Protein AF-A0A538QAZ6-F1 (afdb_monomer_lite)

pLDDT: mean 73.45, std 17.05, range [27.91, 92.38]

Sequence (243 aa):
MFRIGVEPLGLEPSDGMPFIGNHVGEAVTAYNAAATAYNRAHGYAAGSTMASATIDRSDLGLHTTLVTFAPGLDLGGEHVRFRIEGLLGVSDRVRAIGAGIYPLELALPLRGGAITPYLIAGGTLRWLGRSDSDGESGGLVTLRAAAGTRIGDHMVVELGVGLYLLGGVYNSAVLQSMSGYDPRGSAPPPPADRAVAGGEQTGMIEYRSASCCSYLRSWNRLPSAAIWRSSGEIAKSLPSRGP

Secondary structure (DSSP, 8-state):
-EEEEEEEEEEBP-TT-TTTHHHHHHHHHHHHHHHHHHHHHHTPPTT-TTSPPP--SGGG-EEEEEEEEEEEEEEE-SSEEEEEEEEEEE-SSEEEEEEEEEEEEEE--BGGGTEEEEEEEEEEEEEEEESSSSS--EEEEEEEEEEEEEETTTEEEEEEEEEEEEEEEE-HHHHHHHHT--TTSSSPPPPGGGTEEEEEEEEEEEEEEE-SSSHHHHGGGS-S-----STTSTTTSS-----

Foldseek 3Di:
DKKKKKWWAKFAADCPAPPCNVVLVLLLVLQQVQQVLLCVLVVNDPPDPPGDDRDDSRLQIDTWMWTWIWDKDWDDDPFWIKMKTFIWIDTPWKTKTWMWTWRTKGWDQDPNNQKIKIKTWTKIKIWMDTPVDPDKIKIWIKTKIKIWMDGPPFKIKIKMWIWTPWIWMADVVLSVCSNVPDSNDPDGRDDSSVGIHGHTDGTIIMIMMGHPPDPVVCVVPDPPDDDPPDPPCPVPPPPPPDD

Structure (mmCIF, N/CA/C/O backbone):
data_AF-A0A538QAZ6-F1
#
_entry.id   AF-A0A538QAZ6-F1
#
loop_
_atom_site.group_PDB
_atom_site.id
_atom_site.type_symbol
_atom_site.label_atom_id
_atom_site.label_alt_id
_atom_site.label_comp_id
_atom_site.label_asym_id
_atom_site.label_entity_id
_atom_site.label_seq_id
_atom_site.pdbx_PDB_ins_code
_atom_site.Cartn_x
_atom_site.Cartn_y
_atom_site.Cartn_z
_atom_site.occupancy
_atom_site.B_iso_or_equiv
_atom_site.auth_seq_id
_atom_site.auth_comp_id
_atom_site.auth_asym_id
_atom_site.auth_atom_id
_atom_site.pdbx_PDB_model_num
ATOM 1 N N . MET A 1 1 ? -5.870 -11.937 20.993 1.00 70.94 1 MET A N 1
ATOM 2 C CA . MET A 1 1 ? -6.951 -11.866 19.983 1.00 70.94 1 MET A CA 1
ATOM 3 C C . MET A 1 1 ? -6.369 -12.192 18.611 1.00 70.94 1 MET A C 1
ATOM 5 O O . MET A 1 1 ? -5.210 -11.878 18.374 1.00 70.94 1 MET A O 1
ATOM 9 N N . PHE A 1 2 ? -7.127 -12.835 17.720 1.00 72.88 2 PHE A N 1
ATOM 10 C CA . PHE A 1 2 ? -6.666 -13.168 16.367 1.00 72.88 2 PHE A CA 1
ATOM 11 C C . PHE A 1 2 ? -7.672 -12.679 15.330 1.00 72.88 2 PHE A C 1
ATOM 13 O O . PHE A 1 2 ? -8.868 -12.918 15.496 1.00 72.88 2 PHE A O 1
ATOM 20 N N . ARG A 1 3 ? -7.197 -11.998 14.283 1.00 76.38 3 ARG A N 1
ATOM 21 C CA . ARG A 1 3 ? -8.046 -11.421 13.238 1.00 76.38 3 ARG A CA 1
ATOM 22 C C . ARG A 1 3 ? -7.553 -11.801 11.850 1.00 76.38 3 ARG A C 1
ATOM 24 O O . ARG A 1 3 ? -6.350 -11.860 11.612 1.00 76.38 3 ARG A O 1
ATOM 31 N N . ILE A 1 4 ? -8.498 -11.984 10.939 1.00 79.50 4 ILE A N 1
ATOM 32 C CA . ILE A 1 4 ? -8.257 -12.088 9.503 1.00 79.50 4 ILE A CA 1
ATOM 33 C C . ILE A 1 4 ? -9.063 -10.988 8.823 1.00 79.50 4 ILE A C 1
ATOM 35 O O . ILE A 1 4 ? -10.228 -10.762 9.164 1.00 79.50 4 ILE A O 1
ATOM 39 N N . GLY A 1 5 ? -8.429 -10.296 7.887 1.00 77.75 5 GLY A N 1
ATOM 40 C CA . GLY A 1 5 ? -9.000 -9.172 7.172 1.00 77.75 5 GLY A CA 1
ATOM 41 C C . GLY A 1 5 ? -8.762 -9.221 5.678 1.00 77.75 5 GLY A C 1
ATOM 42 O O . GLY A 1 5 ? -7.838 -9.879 5.208 1.00 77.75 5 GLY A O 1
ATOM 43 N N . VAL A 1 6 ? -9.608 -8.494 4.957 1.00 78.06 6 VAL A N 1
ATOM 44 C CA . VAL A 1 6 ? -9.400 -8.163 3.551 1.00 78.06 6 VAL A CA 1
ATOM 45 C C . VAL A 1 6 ? -9.336 -6.650 3.439 1.00 78.06 6 VAL A C 1
ATOM 47 O O . VAL A 1 6 ? -10.239 -5.941 3.891 1.00 78.06 6 VAL A O 1
ATOM 50 N N . GLU A 1 7 ? -8.251 -6.182 2.842 1.00 77.19 7 GLU A N 1
ATOM 51 C CA . GLU A 1 7 ? -7.930 -4.779 2.649 1.00 77.19 7 GLU A CA 1
ATOM 52 C C . GLU A 1 7 ? -7.645 -4.597 1.155 1.00 77.19 7 GLU A C 1
ATOM 54 O O . GLU A 1 7 ? -6.622 -5.094 0.674 1.00 77.19 7 GLU A O 1
ATOM 59 N N . PRO A 1 8 ? -8.529 -3.949 0.372 1.00 73.38 8 PRO A N 1
ATOM 60 C CA . PRO A 1 8 ? -8.117 -3.514 -0.958 1.00 73.38 8 PRO A CA 1
ATOM 61 C C . PRO A 1 8 ? -6.897 -2.596 -0.799 1.00 73.38 8 PRO A C 1
ATOM 63 O O . PRO A 1 8 ? -6.676 -2.051 0.262 1.00 73.38 8 PRO A O 1
ATOM 66 N N . LEU A 1 9 ? -6.055 -2.438 -1.799 1.00 74.56 9 LEU A N 1
ATOM 67 C CA . LEU A 1 9 ? -4.960 -1.475 -1.794 1.00 74.56 9 LEU A CA 1
ATOM 68 C C . LEU A 1 9 ? -4.988 -0.838 -3.168 1.00 74.56 9 LEU A C 1
ATOM 70 O O . LEU A 1 9 ? -4.979 -1.556 -4.159 1.00 74.56 9 LEU A O 1
ATOM 74 N N . GLY A 1 10 ? -5.113 0.477 -3.230 1.00 74.62 10 GLY A N 1
ATOM 75 C CA . GLY A 1 10 ? -5.215 1.233 -4.468 1.00 74.62 10 GLY A CA 1
ATOM 76 C C . GLY A 1 10 ? -4.447 2.524 -4.317 1.00 74.62 10 GLY A C 1
ATOM 77 O O . GLY A 1 10 ? -5.037 3.563 -4.053 1.00 74.62 10 GLY A O 1
ATOM 78 N N . LEU A 1 11 ? -3.130 2.415 -4.415 1.00 74.38 11 LEU A N 1
ATOM 79 C CA . LEU A 1 11 ? -2.223 3.532 -4.255 1.00 74.38 11 LEU A CA 1
ATOM 80 C C . LEU A 1 11 ? -2.005 4.196 -5.612 1.00 74.38 11 LEU A C 1
ATOM 82 O O . LEU A 1 11 ? -1.516 3.546 -6.535 1.00 74.38 11 LEU A O 1
ATOM 86 N N . GLU A 1 12 ? -2.355 5.475 -5.712 1.00 77.25 12 GLU A N 1
ATOM 87 C CA . GLU A 1 12 ? -2.170 6.265 -6.931 1.00 77.25 12 GLU A CA 1
ATOM 88 C C . GLU A 1 12 ? -0.916 7.144 -6.823 1.00 77.25 12 GLU A C 1
ATOM 90 O O . GLU A 1 12 ? -0.795 7.875 -5.837 1.00 77.25 12 GLU A O 1
ATOM 95 N N . PRO A 1 13 ? 0.024 7.109 -7.785 1.00 72.12 13 PRO A N 1
ATOM 96 C CA . PRO A 1 13 ? 1.269 7.870 -7.708 1.00 72.12 13 PRO A CA 1
ATOM 97 C C . PRO A 1 13 ? 1.038 9.382 -7.809 1.00 72.12 13 PRO A C 1
ATOM 99 O O . PRO A 1 13 ? 0.245 9.843 -8.630 1.00 72.12 13 PRO A O 1
ATOM 102 N N . SER A 1 14 ? 1.793 10.179 -7.046 1.00 69.44 14 SER A N 1
ATOM 103 C CA . SER A 1 14 ? 1.805 11.642 -7.180 1.00 69.44 14 SER A CA 1
ATOM 104 C C . SER A 1 14 ? 3.213 12.226 -7.018 1.00 69.44 14 SER A C 1
ATOM 106 O O . SER A 1 14 ? 4.055 11.687 -6.298 1.00 69.44 14 SER A O 1
ATOM 108 N N . ASP A 1 15 ? 3.470 13.359 -7.680 1.00 61.41 15 ASP A N 1
ATOM 109 C CA . ASP A 1 15 ? 4.764 14.065 -7.623 1.00 61.41 15 ASP A CA 1
ATOM 110 C C . ASP A 1 15 ? 5.062 14.642 -6.232 1.00 61.41 15 ASP A C 1
ATOM 112 O O . ASP A 1 15 ? 6.214 14.905 -5.897 1.00 61.41 15 ASP A O 1
ATOM 116 N N . GLY A 1 16 ? 4.025 14.851 -5.416 1.00 61.00 16 GLY A N 1
ATOM 117 C CA . GLY A 1 16 ? 4.151 15.401 -4.068 1.00 61.00 16 GLY A CA 1
ATOM 118 C C . GLY A 1 16 ? 4.650 14.393 -3.033 1.00 61.00 16 GLY A C 1
ATOM 119 O O . GLY A 1 16 ? 4.784 14.758 -1.867 1.00 61.00 16 GLY A O 1
ATOM 120 N N . MET A 1 17 ? 4.906 13.141 -3.429 1.00 61.81 17 MET A N 1
ATOM 121 C CA . MET A 1 17 ? 5.174 12.064 -2.483 1.00 61.81 17 MET A CA 1
ATOM 122 C C . MET A 1 17 ? 6.573 12.133 -1.873 1.00 61.81 17 MET A C 1
ATOM 124 O O . MET A 1 17 ? 7.572 12.024 -2.596 1.00 61.81 17 MET A O 1
ATOM 128 N N . PRO A 1 18 ? 6.667 12.180 -0.533 1.00 53.41 18 PRO A N 1
ATOM 129 C CA . PRO A 1 18 ? 7.896 11.880 0.181 1.00 53.41 18 PRO A CA 1
ATOM 130 C C . PRO A 1 18 ? 8.470 10.528 -0.271 1.00 53.41 18 PRO A C 1
ATOM 132 O O . PRO A 1 18 ? 7.747 9.540 -0.386 1.00 53.41 18 PRO A O 1
ATOM 135 N N . PHE A 1 19 ? 9.784 10.475 -0.490 1.00 58.59 19 PHE A N 1
ATOM 136 C CA . PHE A 1 19 ? 10.583 9.269 -0.771 1.00 58.59 19 PHE A CA 1
ATOM 137 C C . PHE A 1 19 ? 10.411 8.588 -2.140 1.00 58.59 19 PHE A C 1
ATOM 139 O O . PHE A 1 19 ? 11.390 8.020 -2.612 1.00 58.59 19 PHE A O 1
ATOM 146 N N . ILE A 1 20 ? 9.244 8.642 -2.797 1.00 63.88 20 ILE A N 1
ATOM 147 C CA . ILE A 1 20 ? 9.010 7.922 -4.073 1.00 63.88 20 ILE A CA 1
ATOM 148 C C . ILE A 1 20 ? 8.688 8.868 -5.246 1.00 63.88 20 ILE A C 1
ATOM 150 O O . ILE A 1 20 ? 8.912 8.498 -6.395 1.00 63.88 20 ILE A O 1
ATOM 154 N N . GLY A 1 21 ? 8.254 10.113 -4.995 1.00 65.00 21 GLY A N 1
ATOM 155 C CA . GLY A 1 21 ? 7.805 11.040 -6.050 1.00 65.00 21 GLY A CA 1
ATOM 156 C C . GLY A 1 21 ? 8.838 11.286 -7.159 1.00 65.00 21 GLY A C 1
ATOM 157 O O . GLY A 1 21 ? 8.520 11.184 -8.343 1.00 65.00 21 GLY A O 1
ATOM 158 N N . ASN A 1 22 ? 10.107 11.501 -6.794 1.00 69.56 22 ASN A N 1
ATOM 159 C CA . ASN A 1 22 ? 11.187 11.677 -7.777 1.00 69.56 22 ASN A CA 1
ATOM 160 C C . ASN A 1 22 ? 11.436 10.401 -8.602 1.00 69.56 22 ASN A C 1
ATOM 162 O O . ASN A 1 22 ? 11.674 10.479 -9.806 1.00 69.56 22 ASN A O 1
ATOM 166 N N . HIS A 1 23 ? 11.310 9.227 -7.982 1.00 73.25 23 HIS A N 1
ATOM 167 C CA . HIS A 1 23 ? 11.535 7.942 -8.643 1.00 73.25 23 HIS A CA 1
ATOM 168 C C . HIS A 1 23 ? 10.414 7.570 -9.619 1.00 73.25 23 HIS A C 1
ATOM 170 O O . HIS A 1 23 ? 10.683 6.950 -10.645 1.00 73.25 23 HIS A O 1
ATOM 176 N N . VAL A 1 24 ? 9.172 7.995 -9.358 1.00 73.62 24 VAL A N 1
ATOM 177 C CA . VAL A 1 24 ? 8.048 7.854 -10.303 1.00 73.62 24 VAL A CA 1
ATOM 178 C C . VAL A 1 24 ? 8.365 8.582 -11.614 1.00 73.62 24 VAL A C 1
ATOM 180 O O . VAL A 1 24 ? 8.227 8.008 -12.694 1.00 73.62 24 VAL A O 1
ATOM 183 N N . GLY A 1 25 ? 8.849 9.826 -11.535 1.00 76.62 25 GLY A N 1
ATOM 184 C CA . GLY A 1 25 ? 9.243 10.601 -12.715 1.00 76.62 25 GLY A CA 1
ATOM 185 C C . GLY A 1 25 ? 10.421 9.982 -13.475 1.00 76.62 25 GLY A C 1
ATOM 186 O O . GLY A 1 25 ? 10.396 9.904 -14.707 1.00 76.62 25 GLY A O 1
ATOM 187 N N . GLU A 1 26 ? 11.431 9.500 -12.748 1.00 78.50 26 GLU A N 1
ATOM 188 C CA . GLU A 1 26 ? 12.590 8.809 -13.325 1.00 78.50 26 GLU A CA 1
ATOM 189 C C . GLU A 1 26 ? 12.187 7.523 -14.055 1.00 78.50 26 GLU A C 1
ATOM 191 O O . GLU A 1 26 ? 12.632 7.301 -15.180 1.00 78.50 26 GLU A O 1
ATOM 196 N N . ALA A 1 27 ? 11.305 6.711 -13.466 1.00 78.75 27 ALA A N 1
ATOM 197 C CA . ALA A 1 27 ? 10.843 5.458 -14.056 1.00 78.75 27 ALA A CA 1
ATOM 198 C C . ALA A 1 27 ? 10.035 5.674 -15.339 1.00 78.75 27 ALA A C 1
ATOM 200 O O . ALA A 1 27 ? 10.316 5.029 -16.351 1.00 78.75 27 ALA A O 1
ATOM 201 N N . VAL A 1 28 ? 9.092 6.625 -15.338 1.00 84.19 28 VAL A N 1
ATOM 202 C CA . VAL A 1 28 ? 8.334 6.992 -16.549 1.00 84.19 28 VAL A CA 1
ATOM 203 C C . VAL A 1 28 ? 9.280 7.479 -17.647 1.00 84.19 28 VAL A C 1
ATOM 205 O O . VAL A 1 28 ? 9.174 7.056 -18.799 1.00 84.19 28 VAL A O 1
ATOM 208 N N . THR A 1 29 ? 10.242 8.337 -17.296 1.00 86.50 29 THR A N 1
ATOM 209 C CA . THR A 1 29 ? 11.206 8.888 -18.258 1.00 86.50 29 THR A CA 1
ATOM 210 C C . THR A 1 29 ? 12.099 7.795 -18.847 1.00 86.50 29 THR A C 1
ATOM 212 O O . THR A 1 29 ? 12.244 7.713 -20.068 1.00 86.50 29 THR A O 1
ATOM 215 N N . ALA A 1 30 ? 12.669 6.935 -17.998 1.00 82.88 30 ALA A N 1
ATOM 216 C CA . ALA A 1 30 ? 13.551 5.850 -18.416 1.00 82.88 30 ALA A CA 1
ATOM 217 C C . ALA A 1 30 ? 12.819 4.835 -19.305 1.00 82.88 30 ALA A C 1
ATOM 219 O O . ALA A 1 30 ? 13.318 4.479 -20.374 1.00 82.88 30 ALA A O 1
ATOM 220 N N . TYR A 1 31 ? 11.610 4.423 -18.914 1.00 85.31 31 TYR A N 1
ATOM 221 C CA . TYR A 1 31 ? 10.812 3.487 -19.699 1.00 85.31 31 TYR A CA 1
ATOM 222 C C . TYR A 1 31 ? 10.410 4.070 -21.055 1.00 85.31 31 TYR A C 1
ATOM 224 O O . TYR A 1 31 ? 10.624 3.430 -22.083 1.00 85.31 31 TYR A O 1
ATOM 232 N N . ASN A 1 32 ? 9.885 5.298 -21.095 1.00 88.12 32 ASN A N 1
ATOM 233 C CA . ASN A 1 32 ? 9.447 5.914 -22.349 1.00 88.12 32 ASN A CA 1
ATOM 234 C C . ASN A 1 32 ? 10.619 6.158 -23.313 1.00 88.12 32 ASN A C 1
ATOM 236 O O . ASN A 1 32 ? 10.461 6.002 -24.530 1.00 88.12 32 ASN A O 1
ATOM 240 N N . ALA A 1 33 ? 11.810 6.473 -22.790 1.00 87.31 33 ALA A N 1
ATOM 241 C CA . ALA A 1 33 ? 13.032 6.546 -23.586 1.00 87.31 33 ALA A CA 1
ATOM 242 C C . ALA A 1 33 ? 13.402 5.175 -24.184 1.00 87.31 33 ALA A C 1
ATOM 244 O O . ALA A 1 33 ? 13.655 5.080 -25.390 1.00 87.31 33 ALA A O 1
ATOM 245 N N . ALA A 1 34 ? 13.365 4.112 -23.376 1.00 83.19 34 ALA A N 1
ATOM 246 C CA . ALA A 1 34 ? 13.662 2.751 -23.816 1.00 83.19 34 ALA A CA 1
ATOM 247 C C . ALA A 1 34 ? 12.631 2.223 -24.833 1.00 83.19 34 ALA A C 1
ATOM 249 O O . ALA A 1 34 ? 13.009 1.691 -25.877 1.00 83.19 34 ALA A O 1
ATOM 250 N N . ALA A 1 35 ? 11.334 2.442 -24.593 1.00 85.69 35 ALA A N 1
ATOM 251 C CA . ALA A 1 35 ? 10.247 2.059 -25.495 1.00 85.69 35 ALA A CA 1
ATOM 252 C C . ALA A 1 35 ? 10.368 2.765 -26.852 1.00 85.69 35 ALA A C 1
ATOM 254 O O . ALA A 1 35 ? 10.258 2.135 -27.906 1.00 85.69 35 ALA A O 1
ATOM 255 N N . THR A 1 36 ? 10.689 4.062 -26.843 1.00 87.50 36 THR A N 1
ATOM 256 C CA . THR A 1 36 ? 10.926 4.830 -28.073 1.00 87.50 36 THR A CA 1
ATOM 257 C C . THR A 1 36 ? 12.136 4.304 -28.847 1.00 87.50 36 THR A C 1
ATOM 259 O O . THR A 1 36 ? 12.084 4.182 -30.074 1.00 87.50 36 THR A O 1
ATOM 262 N N . ALA A 1 37 ? 13.230 3.978 -28.151 1.00 85.69 37 ALA A N 1
ATOM 263 C CA . ALA A 1 37 ? 14.431 3.428 -28.772 1.00 85.69 37 ALA A CA 1
ATOM 264 C C . ALA A 1 37 ? 14.179 2.037 -29.379 1.00 85.69 37 ALA A C 1
ATOM 266 O O . ALA A 1 37 ? 14.583 1.797 -30.518 1.00 85.69 37 ALA A O 1
ATOM 267 N N . TYR A 1 38 ? 13.456 1.166 -28.668 1.00 85.00 38 TYR A N 1
ATOM 268 C CA . TYR A 1 38 ? 13.048 -0.160 -29.137 1.00 85.00 38 TYR A CA 1
ATOM 269 C C . TYR A 1 38 ? 12.193 -0.084 -30.407 1.00 85.00 38 TYR A C 1
ATOM 271 O O . TYR A 1 38 ? 12.529 -0.704 -31.418 1.00 85.00 38 TYR A O 1
ATOM 279 N N . ASN A 1 39 ? 11.133 0.733 -30.387 1.00 89.00 39 ASN A N 1
ATOM 280 C CA . ASN A 1 39 ? 10.224 0.895 -31.524 1.00 89.00 39 ASN A CA 1
ATOM 281 C C . ASN A 1 39 ? 10.964 1.414 -32.762 1.00 89.00 39 ASN A C 1
ATOM 283 O O . ASN A 1 39 ? 10.751 0.919 -33.868 1.00 89.00 39 ASN A O 1
ATOM 287 N N . ARG A 1 40 ? 11.889 2.367 -32.574 1.00 86.69 40 ARG A N 1
ATOM 288 C CA . ARG A 1 40 ? 12.739 2.875 -33.657 1.00 86.69 40 ARG A CA 1
ATOM 289 C C . ARG A 1 40 ? 13.654 1.789 -34.220 1.00 86.69 40 ARG A C 1
ATOM 291 O O . ARG A 1 40 ? 13.786 1.695 -35.436 1.00 86.69 40 ARG A O 1
ATOM 298 N N . ALA A 1 41 ? 14.285 0.991 -33.360 1.00 87.56 41 ALA A N 1
ATOM 299 C CA . ALA A 1 41 ? 15.207 -0.064 -33.777 1.00 87.56 41 ALA A CA 1
ATOM 300 C C . ALA A 1 41 ? 14.511 -1.186 -34.565 1.00 87.56 41 ALA A C 1
ATOM 302 O O . ALA A 1 41 ? 15.121 -1.766 -35.459 1.00 87.56 41 ALA A O 1
ATOM 303 N N . HIS A 1 42 ? 13.234 -1.443 -34.279 1.00 86.44 42 HIS A N 1
ATOM 304 C CA . HIS A 1 42 ? 12.442 -2.492 -34.925 1.00 86.44 42 HIS A CA 1
ATOM 305 C C . HIS A 1 42 ? 11.518 -1.977 -36.040 1.00 86.44 42 HIS A C 1
ATOM 307 O O . HIS A 1 42 ? 10.802 -2.759 -36.662 1.00 86.44 42 HIS A O 1
ATOM 313 N N . GLY A 1 43 ? 11.526 -0.668 -36.316 1.00 88.12 43 GLY A N 1
ATOM 314 C CA . GLY A 1 43 ? 10.692 -0.059 -37.355 1.00 88.12 43 GLY A CA 1
ATOM 315 C C . GLY A 1 43 ? 9.191 -0.080 -37.047 1.00 88.12 43 GLY A C 1
ATOM 316 O O . GLY A 1 43 ? 8.377 0.004 -37.965 1.00 88.12 43 GLY A O 1
ATOM 317 N N . TYR A 1 44 ? 8.805 -0.197 -35.774 1.00 88.88 44 TYR A N 1
ATOM 318 C CA . TYR A 1 44 ? 7.401 -0.199 -35.377 1.00 88.88 44 TYR A CA 1
ATOM 319 C C . TYR A 1 44 ? 6.816 1.211 -35.450 1.00 88.88 44 TYR A C 1
ATOM 321 O O . TYR A 1 44 ? 7.339 2.158 -34.859 1.00 88.88 44 TYR A O 1
ATOM 329 N N . ALA A 1 45 ? 5.701 1.351 -36.168 1.00 82.94 45 ALA A N 1
ATOM 330 C CA . ALA A 1 45 ? 4.972 2.609 -36.246 1.00 82.94 45 ALA A CA 1
ATOM 331 C C . ALA A 1 45 ? 4.352 2.965 -34.884 1.00 82.94 45 ALA A C 1
ATOM 333 O O . ALA A 1 45 ? 3.886 2.086 -34.149 1.00 82.94 45 ALA A O 1
ATOM 334 N N . ALA A 1 46 ? 4.311 4.262 -34.566 1.00 75.75 46 ALA A N 1
ATOM 335 C CA . ALA A 1 46 ? 3.664 4.759 -33.356 1.00 75.75 46 ALA A CA 1
ATOM 336 C C . ALA A 1 46 ? 2.185 4.333 -33.321 1.00 75.75 46 ALA A C 1
ATOM 338 O O . ALA A 1 46 ? 1.466 4.494 -34.306 1.00 75.75 46 ALA A O 1
ATOM 339 N N . GLY A 1 47 ? 1.746 3.762 -32.196 1.00 71.38 47 GLY A N 1
ATOM 340 C CA . GLY A 1 47 ? 0.376 3.265 -32.020 1.00 71.38 47 GLY A CA 1
ATOM 341 C C . GLY A 1 47 ? 0.071 1.927 -32.703 1.00 71.38 47 GLY A C 1
ATOM 342 O O . GLY A 1 47 ? -1.066 1.467 -32.637 1.00 71.38 47 GLY A O 1
ATOM 343 N N . SER A 1 48 ? 1.050 1.279 -33.346 1.00 81.25 48 SER A N 1
ATOM 344 C CA . SER A 1 48 ? 0.866 -0.094 -33.828 1.00 81.25 48 SER A CA 1
ATOM 345 C C . SER A 1 48 ? 0.781 -1.083 -32.662 1.00 81.25 48 SER A C 1
ATOM 347 O O . SER A 1 48 ? 1.407 -0.888 -31.625 1.00 81.25 48 SER A O 1
ATOM 349 N N . THR A 1 49 ? 0.065 -2.192 -32.847 1.00 80.81 49 THR A N 1
ATOM 350 C CA . THR A 1 49 ? -0.052 -3.257 -31.832 1.00 80.81 49 THR A CA 1
ATOM 351 C C . THR A 1 49 ? 1.271 -3.966 -31.528 1.00 80.81 49 THR A C 1
ATOM 353 O O . THR A 1 49 ? 1.349 -4.717 -30.563 1.00 80.81 49 THR A O 1
ATOM 356 N N . MET A 1 50 ? 2.293 -3.763 -32.365 1.00 78.25 50 MET A N 1
ATOM 357 C CA . MET A 1 50 ? 3.644 -4.303 -32.187 1.00 78.25 50 MET A CA 1
ATOM 358 C C . MET A 1 50 ? 4.581 -3.333 -31.457 1.00 78.25 50 MET A C 1
ATOM 360 O O . MET A 1 50 ? 5.645 -3.748 -31.005 1.00 78.25 50 MET A O 1
ATOM 364 N N . ALA A 1 51 ? 4.209 -2.053 -31.349 1.00 82.44 51 ALA A N 1
ATOM 365 C CA . ALA A 1 51 ? 4.999 -1.054 -30.651 1.00 82.44 51 ALA A CA 1
ATOM 366 C C . ALA A 1 51 ? 4.811 -1.174 -29.135 1.00 82.44 51 ALA A C 1
ATOM 368 O O . ALA A 1 51 ? 3.692 -1.310 -28.640 1.00 82.44 51 ALA A O 1
ATOM 369 N N . SER A 1 52 ? 5.903 -1.034 -28.389 1.00 83.31 52 SER A N 1
ATOM 370 C CA . SER A 1 52 ? 5.838 -0.819 -26.946 1.00 83.31 52 SER A CA 1
ATOM 371 C C . SER A 1 52 ? 5.175 0.532 -26.687 1.00 83.31 52 SER A C 1
ATOM 373 O O . SER A 1 52 ? 5.692 1.567 -27.123 1.00 83.31 52 SER A O 1
ATOM 375 N N . ALA A 1 53 ? 4.018 0.515 -26.028 1.00 84.75 53 ALA A N 1
ATOM 376 C CA . ALA A 1 53 ? 3.296 1.724 -25.659 1.00 84.75 53 ALA A CA 1
ATOM 377 C C . ALA A 1 53 ? 4.094 2.514 -24.621 1.00 84.75 53 ALA A C 1
ATOM 379 O O . ALA A 1 53 ? 4.721 1.930 -23.744 1.00 84.75 53 ALA A O 1
ATOM 380 N N . THR A 1 54 ? 4.073 3.840 -24.722 1.00 85.44 54 THR A N 1
ATOM 381 C CA . THR A 1 54 ? 4.531 4.697 -23.628 1.00 85.44 54 THR A CA 1
ATOM 382 C C . THR A 1 54 ? 3.538 4.639 -22.482 1.00 85.44 54 THR A C 1
ATOM 384 O O . THR A 1 54 ? 2.345 4.447 -22.710 1.00 85.44 54 THR A O 1
ATOM 387 N N . ILE A 1 55 ? 4.034 4.881 -21.281 1.00 84.50 55 ILE A N 1
ATOM 388 C CA . ILE A 1 55 ? 3.235 4.941 -20.062 1.00 84.50 55 ILE A CA 1
ATOM 389 C C . ILE A 1 55 ? 3.165 6.367 -19.532 1.00 84.50 55 ILE A C 1
ATOM 391 O O . ILE A 1 55 ? 4.022 7.210 -19.838 1.00 84.50 55 ILE A O 1
ATOM 395 N N . ASP A 1 56 ? 2.186 6.606 -18.677 1.00 83.81 56 ASP A N 1
ATOM 396 C CA . ASP A 1 56 ? 2.153 7.751 -17.786 1.00 83.81 56 ASP A CA 1
ATOM 397 C C . ASP A 1 56 ? 2.310 7.317 -16.320 1.00 83.81 56 ASP A C 1
ATOM 399 O O . ASP A 1 56 ? 2.675 6.186 -16.001 1.00 83.81 56 ASP A O 1
ATOM 403 N N . ARG A 1 57 ? 2.126 8.261 -15.396 1.00 76.81 57 ARG A N 1
ATOM 404 C CA . ARG A 1 57 ? 2.301 7.995 -13.965 1.00 76.81 57 ARG A CA 1
ATOM 405 C C . ARG A 1 57 ? 1.202 7.106 -13.405 1.00 76.81 57 ARG A C 1
ATOM 407 O O . ARG A 1 57 ? 1.474 6.370 -12.470 1.00 76.81 57 ARG A O 1
ATOM 414 N N . SER A 1 58 ? -0.015 7.177 -13.937 1.00 77.81 58 SER A N 1
ATOM 415 C CA . SER A 1 58 ? -1.140 6.379 -13.445 1.00 77.81 58 SER A CA 1
ATOM 416 C C . SER A 1 58 ? -0.915 4.880 -13.664 1.00 77.81 58 SER A C 1
ATOM 418 O O . SER A 1 58 ? -1.365 4.071 -12.855 1.00 77.81 58 SER A O 1
ATOM 420 N N . ASP A 1 59 ? -0.100 4.519 -14.661 1.00 78.12 59 ASP A N 1
ATOM 421 C CA . ASP A 1 59 ? 0.324 3.140 -14.924 1.00 78.12 59 ASP A CA 1
ATOM 422 C C . ASP A 1 59 ? 1.234 2.550 -13.826 1.00 78.12 59 ASP A C 1
ATOM 424 O O . ASP A 1 59 ? 1.434 1.336 -13.778 1.00 78.12 59 ASP A O 1
ATOM 428 N N . LEU A 1 60 ? 1.779 3.382 -12.927 1.00 79.31 60 LEU A N 1
ATOM 429 C CA . LEU A 1 60 ? 2.616 2.953 -11.795 1.00 79.31 60 LEU A CA 1
ATOM 430 C C . LEU A 1 60 ? 1.817 2.783 -10.489 1.00 79.31 60 LEU A C 1
ATOM 432 O O . LEU A 1 60 ? 2.401 2.603 -9.415 1.00 79.31 60 LEU A O 1
ATOM 436 N N . GLY A 1 61 ? 0.485 2.855 -10.555 1.00 78.44 61 GLY A N 1
ATOM 437 C CA . GLY A 1 61 ? -0.384 2.641 -9.402 1.00 78.44 61 GLY A CA 1
ATOM 438 C C . GLY A 1 61 ? -0.345 1.206 -8.884 1.00 78.44 61 GLY A C 1
ATOM 439 O O . GLY A 1 61 ? -0.365 0.234 -9.643 1.00 78.44 61 GLY A O 1
ATOM 440 N N . LEU A 1 62 ? -0.316 1.056 -7.558 1.00 77.88 62 LEU A N 1
ATOM 441 C CA . LEU A 1 62 ? -0.373 -0.255 -6.918 1.00 77.88 62 LEU A CA 1
ATOM 442 C C . LEU A 1 62 ? -1.815 -0.587 -6.536 1.00 77.88 62 LEU A C 1
ATOM 444 O O . LEU A 1 62 ? -2.319 -0.132 -5.507 1.00 77.88 62 LEU A O 1
ATOM 448 N N . HIS A 1 63 ? -2.445 -1.441 -7.344 1.00 80.81 63 HIS A N 1
ATOM 449 C CA . HIS A 1 63 ? -3.801 -1.932 -7.115 1.00 80.81 63 HIS A CA 1
ATOM 450 C C . HIS A 1 63 ? -3.797 -3.437 -6.825 1.00 80.81 63 HIS A C 1
ATOM 452 O O . HIS A 1 63 ? -3.504 -4.250 -7.699 1.00 80.81 63 HIS A O 1
ATOM 458 N N . THR A 1 64 ? -4.112 -3.831 -5.593 1.00 79.56 64 THR A N 1
ATOM 459 C CA . THR A 1 64 ? -4.179 -5.240 -5.175 1.00 79.56 64 THR A CA 1
ATOM 460 C C . THR A 1 64 ? -5.181 -5.418 -4.030 1.00 79.56 64 THR A C 1
ATOM 462 O O . THR A 1 64 ? -5.854 -4.480 -3.616 1.00 79.56 64 THR A O 1
ATOM 465 N N . THR A 1 65 ? -5.354 -6.636 -3.530 1.00 82.88 65 THR A N 1
ATOM 466 C CA . THR A 1 65 ? -6.155 -6.923 -2.337 1.00 82.88 65 THR A CA 1
ATOM 467 C C . THR A 1 65 ? -5.314 -7.744 -1.376 1.00 82.88 65 THR A C 1
ATOM 469 O O . THR A 1 65 ? -4.926 -8.869 -1.684 1.00 82.88 65 THR A O 1
ATOM 472 N N . LEU A 1 66 ? -5.019 -7.169 -0.214 1.00 81.00 66 LEU A N 1
ATOM 473 C CA . LEU A 1 66 ? -4.271 -7.811 0.853 1.00 81.00 66 LEU A CA 1
ATOM 474 C C . LEU A 1 66 ? -5.218 -8.632 1.723 1.00 81.00 66 LEU A C 1
ATOM 476 O O . LEU A 1 66 ? -6.195 -8.124 2.276 1.00 81.00 66 LEU A O 1
ATOM 480 N N . VAL A 1 67 ? -4.887 -9.908 1.885 1.00 85.00 67 VAL A N 1
ATOM 481 C CA . VAL A 1 67 ? -5.418 -10.728 2.971 1.00 85.00 67 VAL A CA 1
ATOM 482 C C . VAL A 1 67 ? -4.482 -10.560 4.159 1.00 85.00 67 VAL A C 1
ATOM 484 O O . VAL A 1 67 ? -3.327 -10.986 4.105 1.00 85.00 67 VAL A O 1
ATOM 487 N N . THR A 1 68 ? -4.975 -9.925 5.219 1.00 84.94 68 THR A N 1
ATOM 488 C CA . THR A 1 68 ? -4.183 -9.574 6.401 1.00 84.94 68 THR A CA 1
ATOM 489 C C . THR A 1 68 ? -4.516 -10.491 7.566 1.00 84.94 68 THR A C 1
ATOM 491 O O . THR A 1 68 ? -5.653 -10.554 8.032 1.00 84.94 68 THR A O 1
ATOM 494 N N . PHE A 1 69 ? -3.499 -11.154 8.094 1.00 87.19 69 PHE A N 1
ATOM 495 C CA . PHE A 1 69 ? -3.518 -11.846 9.371 1.00 87.19 69 PHE A CA 1
ATOM 496 C C . PHE A 1 69 ? -2.994 -10.893 10.444 1.00 87.19 69 PHE A C 1
ATOM 498 O O . PHE A 1 69 ? -1.876 -10.388 10.343 1.00 87.19 69 PHE A O 1
ATOM 505 N N . ALA A 1 70 ? -3.813 -10.637 11.462 1.00 87.88 70 ALA A N 1
ATOM 506 C CA . ALA A 1 70 ? -3.530 -9.659 12.503 1.00 87.88 70 ALA A CA 1
ATOM 507 C C . ALA A 1 70 ? -3.655 -10.270 13.911 1.00 87.88 70 ALA A C 1
ATOM 509 O O . ALA A 1 70 ? -4.700 -10.129 14.562 1.00 87.88 70 ALA A O 1
ATOM 510 N N . PRO A 1 71 ? -2.638 -11.013 14.395 1.00 83.69 71 PRO A N 1
ATOM 511 C CA . PRO A 1 71 ? -2.546 -11.357 15.810 1.00 83.69 71 PRO A CA 1
ATOM 512 C C . PRO A 1 71 ? -2.357 -10.088 16.645 1.00 83.69 71 PRO A C 1
ATOM 514 O O . PRO A 1 71 ? -1.546 -9.229 16.307 1.00 83.69 71 PRO A O 1
ATOM 517 N N . GLY A 1 72 ? -3.084 -9.974 17.752 1.00 84.38 72 GLY A N 1
ATOM 518 C CA . GLY A 1 72 ? -3.035 -8.772 18.572 1.00 84.38 72 GLY A CA 1
ATOM 519 C C . GLY A 1 72 ? -3.342 -8.989 20.043 1.00 84.38 72 GLY A C 1
ATOM 520 O O . GLY A 1 72 ? -3.893 -10.016 20.463 1.00 84.38 72 GLY A O 1
ATOM 521 N N . LEU A 1 73 ? -2.975 -7.977 20.815 1.00 84.31 73 LEU A N 1
ATOM 522 C CA . LEU A 1 73 ? -3.171 -7.870 22.251 1.00 84.31 73 LEU A CA 1
ATOM 523 C C . LEU A 1 73 ? -4.006 -6.617 22.523 1.00 84.31 73 LEU A C 1
ATOM 525 O O . LEU A 1 73 ? -3.680 -5.542 22.021 1.00 84.31 73 LEU A O 1
ATOM 529 N N . ASP A 1 74 ? -5.053 -6.774 23.330 1.00 84.31 74 ASP A N 1
ATOM 530 C CA . ASP A 1 74 ? -5.831 -5.666 23.882 1.00 84.31 74 ASP A CA 1
ATOM 531 C C . ASP A 1 74 ? -5.415 -5.496 25.350 1.00 84.31 74 ASP A C 1
ATOM 533 O O . ASP A 1 74 ? -5.392 -6.467 26.109 1.00 84.31 74 ASP A O 1
ATOM 537 N N . LEU A 1 75 ? -5.089 -4.272 25.752 1.00 84.94 75 LEU A N 1
ATOM 538 C CA . LEU A 1 75 ? -4.712 -3.898 27.113 1.00 84.94 75 LEU A CA 1
ATOM 539 C C . LEU A 1 75 ? -5.619 -2.761 27.578 1.00 84.94 75 LEU A C 1
ATOM 541 O O . LEU A 1 75 ? -5.876 -1.836 26.818 1.00 84.94 75 LEU A O 1
ATOM 545 N N . GLY A 1 76 ? -6.088 -2.780 28.822 1.00 85.06 76 GLY A N 1
ATOM 546 C CA . GLY A 1 76 ? -6.870 -1.674 29.379 1.00 85.06 76 GLY A CA 1
ATOM 547 C C . GLY A 1 76 ? -8.098 -2.125 30.154 1.00 85.06 76 GLY A C 1
ATOM 548 O O . GLY A 1 76 ? -8.208 -3.279 30.563 1.00 85.06 76 GLY A O 1
ATOM 549 N N . GLY A 1 77 ? -8.992 -1.169 30.392 1.00 82.56 77 GLY A N 1
ATOM 550 C CA . GLY A 1 77 ? -10.198 -1.363 31.181 1.00 82.56 77 GLY A CA 1
ATOM 551 C C . GLY A 1 77 ? -11.396 -1.816 30.351 1.00 82.56 77 GLY A C 1
ATOM 552 O O . GLY A 1 77 ? -11.326 -2.063 29.147 1.00 82.56 77 GLY A O 1
ATOM 553 N N . GLU A 1 78 ? -12.542 -1.888 31.018 1.00 82.50 78 GLU A N 1
ATOM 554 C CA . GLU A 1 78 ? -13.796 -2.336 30.414 1.00 82.50 78 GLU A CA 1
ATOM 555 C C . GLU A 1 78 ? -14.234 -1.456 29.226 1.00 82.50 78 GLU A C 1
ATOM 557 O O . GLU A 1 78 ? -14.623 -1.986 28.181 1.00 82.50 78 GLU A O 1
ATOM 562 N N . HIS A 1 79 ? -14.082 -0.133 29.367 1.00 86.38 79 HIS A N 1
ATOM 563 C CA . HIS A 1 79 ? -14.590 0.881 28.434 1.00 86.38 79 HIS A CA 1
ATOM 564 C C . HIS A 1 79 ? -13.519 1.521 27.544 1.00 86.38 79 HIS A C 1
ATOM 566 O O . HIS A 1 79 ? -13.843 2.047 26.483 1.00 86.38 79 HIS A O 1
ATOM 572 N N . VAL A 1 80 ? -12.254 1.502 27.970 1.00 87.19 80 VAL A N 1
ATOM 573 C CA . VAL A 1 80 ? -11.137 2.101 27.230 1.00 87.19 80 VAL A CA 1
ATOM 574 C C . VAL A 1 80 ? -10.012 1.091 27.151 1.00 87.19 80 VAL A C 1
ATOM 576 O O . VAL A 1 80 ? -9.510 0.630 28.181 1.00 87.19 80 VAL A O 1
ATOM 579 N N . ARG A 1 81 ? -9.620 0.759 25.925 1.00 87.81 81 ARG A N 1
ATOM 580 C CA . ARG A 1 81 ? -8.545 -0.184 25.640 1.00 87.81 81 ARG A CA 1
ATOM 581 C C . ARG A 1 81 ? -7.553 0.409 24.660 1.00 87.81 81 ARG A C 1
ATOM 583 O O . ARG A 1 81 ? -7.839 1.328 23.899 1.00 87.81 81 ARG A O 1
ATOM 590 N N . PHE A 1 82 ? -6.378 -0.170 24.712 1.00 88.19 82 PHE A N 1
ATOM 591 C CA . PHE A 1 82 ? -5.245 0.054 23.857 1.00 88.19 82 PHE A CA 1
ATOM 592 C C . PHE A 1 82 ? -4.975 -1.257 23.124 1.00 88.19 82 PHE A C 1
ATOM 594 O O . PHE A 1 82 ? -4.925 -2.313 23.759 1.00 88.19 82 PHE A O 1
ATOM 601 N N . ARG A 1 83 ? -4.791 -1.209 21.805 1.00 89.25 83 ARG A N 1
ATOM 602 C CA . ARG A 1 83 ? -4.546 -2.410 21.000 1.00 89.25 83 ARG A CA 1
ATOM 603 C C . ARG A 1 83 ? -3.234 -2.312 20.240 1.00 89.25 83 ARG A C 1
ATOM 605 O O . ARG A 1 83 ? -2.950 -1.303 19.596 1.00 89.25 83 ARG A O 1
ATOM 612 N N . ILE A 1 84 ? -2.479 -3.408 20.262 1.00 90.25 84 ILE A N 1
ATOM 613 C CA . ILE A 1 84 ? -1.336 -3.643 19.373 1.00 90.25 84 ILE A CA 1
ATOM 614 C C . ILE A 1 84 ? -1.637 -4.865 18.514 1.00 90.25 84 ILE A C 1
ATOM 616 O O . ILE A 1 84 ? -2.070 -5.898 19.026 1.00 90.25 84 ILE A O 1
ATOM 620 N N . GLU A 1 85 ? -1.367 -4.764 17.217 1.00 90.44 85 GLU A N 1
ATOM 621 C CA . GLU A 1 85 ? -1.478 -5.868 16.264 1.00 90.44 85 GLU A CA 1
ATOM 622 C C . GLU A 1 85 ? -0.145 -6.063 15.533 1.00 90.44 85 GLU A C 1
ATOM 624 O O . GLU A 1 85 ? 0.448 -5.098 15.062 1.00 90.44 85 GLU A O 1
ATOM 629 N N . GLY A 1 86 ? 0.315 -7.305 15.397 1.00 90.44 86 GLY A N 1
ATOM 630 C CA . GLY A 1 86 ? 1.256 -7.672 14.339 1.00 90.44 86 GLY A CA 1
ATOM 631 C C . GLY A 1 86 ? 0.470 -7.863 13.047 1.00 90.44 86 GLY A C 1
ATOM 632 O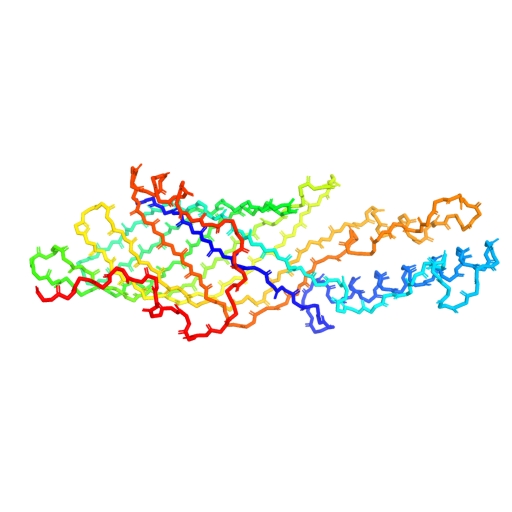 O . GLY A 1 86 ? -0.632 -8.390 13.093 1.00 90.44 86 GLY A O 1
ATOM 633 N N . LEU A 1 87 ? 0.989 -7.418 11.908 1.00 89.94 87 LEU A N 1
ATOM 634 C CA . LEU A 1 87 ? 0.270 -7.416 10.634 1.00 89.94 87 LEU A CA 1
ATOM 635 C C . LEU A 1 87 ? 1.061 -8.221 9.613 1.00 89.94 87 LEU A C 1
ATOM 637 O O . LEU A 1 87 ? 2.192 -7.867 9.293 1.00 89.94 87 LEU A O 1
ATOM 641 N N . LEU A 1 88 ? 0.458 -9.289 9.101 1.00 89.38 88 LEU A N 1
ATOM 642 C CA . LEU A 1 88 ? 1.014 -10.135 8.051 1.00 89.38 88 LEU A CA 1
ATOM 643 C C . LEU A 1 88 ? 0.032 -10.147 6.882 1.00 89.38 88 LEU A C 1
ATOM 645 O O . LEU A 1 88 ? -1.016 -10.780 6.957 1.00 89.38 88 LEU A O 1
ATOM 649 N N . GLY A 1 89 ? 0.344 -9.410 5.826 1.00 86.62 89 GLY A N 1
ATOM 650 C CA . GLY A 1 89 ? -0.465 -9.295 4.620 1.00 86.62 89 GLY A CA 1
ATOM 651 C C . GLY A 1 89 ? 0.130 -10.079 3.459 1.00 86.62 89 GLY A C 1
ATOM 652 O O . GLY A 1 89 ? 1.345 -10.081 3.257 1.00 86.62 89 GLY A O 1
ATOM 653 N N . VAL A 1 90 ? -0.728 -10.714 2.669 1.00 86.75 90 VAL A N 1
ATOM 654 C CA . VAL A 1 90 ? -0.347 -11.355 1.406 1.00 86.75 90 VAL A CA 1
ATOM 655 C C . VAL A 1 90 ? -1.340 -10.996 0.307 1.00 86.75 90 VAL A C 1
ATOM 657 O O . VAL A 1 90 ? -2.544 -10.915 0.551 1.00 86.75 90 VAL A O 1
ATOM 660 N N . SER A 1 91 ? -0.831 -10.796 -0.902 1.00 84.31 91 SER A N 1
ATOM 661 C CA . SER A 1 91 ? -1.606 -10.678 -2.133 1.00 84.31 91 SER A CA 1
ATOM 662 C C . SER A 1 91 ? -0.927 -11.436 -3.278 1.00 84.31 91 SER A C 1
ATOM 664 O O . SER A 1 91 ? 0.052 -12.153 -3.069 1.00 84.31 91 SER A O 1
ATOM 666 N N . ASP A 1 92 ? -1.459 -11.294 -4.489 1.00 79.62 92 ASP A N 1
ATOM 667 C CA . ASP A 1 92 ? -0.887 -11.841 -5.720 1.00 79.62 92 ASP A CA 1
ATOM 668 C C . ASP A 1 92 ? 0.514 -11.291 -6.032 1.00 79.62 92 ASP A C 1
ATOM 670 O O . ASP A 1 92 ? 1.352 -12.011 -6.572 1.00 79.62 92 ASP A O 1
ATOM 674 N N . ARG A 1 93 ? 0.779 -10.029 -5.671 1.00 75.25 93 ARG A N 1
ATOM 675 C CA . ARG A 1 93 ? 2.027 -9.322 -6.009 1.00 75.25 93 ARG A CA 1
ATOM 676 C C . ARG A 1 93 ? 2.795 -8.815 -4.801 1.00 75.25 93 ARG A C 1
ATOM 678 O O . ARG A 1 93 ? 3.995 -8.596 -4.905 1.00 75.25 93 ARG A O 1
ATOM 685 N N . VAL A 1 94 ? 2.150 -8.651 -3.647 1.00 81.00 94 VAL A N 1
ATOM 686 C CA . VAL A 1 94 ? 2.738 -7.954 -2.495 1.00 81.00 94 VAL A CA 1
ATOM 687 C C . VAL A 1 94 ? 2.630 -8.787 -1.228 1.00 81.00 94 VAL A C 1
ATOM 689 O O . VAL A 1 94 ? 1.610 -9.405 -0.931 1.00 81.00 94 VAL A O 1
ATOM 692 N N . ARG A 1 95 ? 3.701 -8.769 -0.444 1.00 87.62 95 ARG A N 1
ATOM 693 C CA . ARG A 1 95 ? 3.743 -9.244 0.937 1.00 87.62 95 ARG A CA 1
ATOM 694 C C . ARG A 1 95 ? 3.914 -8.027 1.826 1.00 87.62 95 ARG A C 1
ATOM 696 O O . ARG A 1 95 ? 4.703 -7.142 1.510 1.00 87.62 95 ARG A O 1
ATOM 703 N N . ALA A 1 96 ? 3.185 -7.984 2.928 1.00 88.19 96 ALA A N 1
ATOM 704 C CA . ALA A 1 96 ? 3.259 -6.902 3.891 1.00 88.19 96 ALA A CA 1
ATOM 705 C C . ALA A 1 96 ? 3.559 -7.465 5.279 1.00 88.19 96 ALA A C 1
ATOM 707 O O . ALA A 1 96 ? 2.910 -8.411 5.717 1.00 88.19 96 ALA A O 1
ATOM 708 N N . ILE A 1 97 ? 4.518 -6.881 5.989 1.00 90.50 97 ILE A N 1
ATOM 709 C CA . ILE A 1 97 ? 4.824 -7.238 7.377 1.00 90.50 97 ILE A CA 1
ATOM 710 C C . ILE A 1 97 ? 4.912 -5.954 8.181 1.00 90.50 97 ILE A C 1
ATOM 712 O O . ILE A 1 97 ? 5.596 -5.019 7.781 1.00 90.50 97 ILE A O 1
ATOM 716 N N . GLY A 1 98 ? 4.228 -5.877 9.314 1.00 91.88 98 GLY A N 1
ATOM 717 C CA . GLY A 1 98 ? 4.213 -4.645 10.083 1.00 91.88 98 GLY A CA 1
ATOM 718 C C . GLY A 1 98 ? 3.545 -4.742 11.435 1.00 91.88 98 GLY A C 1
ATOM 719 O O . GLY A 1 98 ? 3.296 -5.827 11.958 1.00 91.88 98 GLY A O 1
ATOM 720 N N . ALA A 1 99 ? 3.240 -3.571 11.979 1.00 92.38 99 ALA A N 1
ATOM 721 C CA . ALA A 1 99 ? 2.565 -3.419 13.253 1.00 92.38 99 ALA A CA 1
ATOM 722 C C . ALA A 1 99 ? 1.474 -2.348 13.172 1.00 92.38 99 ALA A C 1
ATOM 724 O O . ALA A 1 99 ? 1.593 -1.356 12.450 1.00 92.38 99 ALA A O 1
ATOM 725 N N . GLY A 1 100 ? 0.402 -2.563 13.926 1.00 91.88 100 GLY A N 1
ATOM 726 C CA . GLY A 1 100 ? -0.672 -1.611 14.161 1.00 91.88 100 GLY A CA 1
ATOM 727 C C . GLY A 1 100 ? -0.706 -1.199 15.623 1.00 91.88 100 GLY A C 1
ATOM 728 O O . GLY A 1 100 ? -0.582 -2.046 16.507 1.00 91.88 100 GLY A O 1
ATOM 729 N N . ILE A 1 101 ? -0.890 0.095 15.868 1.00 92.31 101 ILE A N 1
ATOM 730 C CA . ILE A 1 101 ? -1.059 0.661 17.204 1.00 92.31 101 ILE A CA 1
ATOM 731 C C . ILE A 1 101 ? -2.355 1.458 17.215 1.00 92.31 101 ILE A C 1
ATOM 733 O O . ILE A 1 101 ? -2.554 2.366 16.406 1.00 92.31 101 ILE A O 1
ATOM 737 N N . TYR A 1 102 ? -3.220 1.130 18.165 1.00 91.31 102 TYR A N 1
ATOM 738 C CA . TYR A 1 102 ? -4.516 1.761 18.339 1.00 91.31 102 TYR A CA 1
ATOM 739 C C . TYR A 1 102 ? -4.637 2.255 19.773 1.00 91.31 102 TYR A C 1
ATOM 741 O O . TYR A 1 102 ? -4.985 1.483 20.673 1.00 91.31 102 TYR A O 1
ATOM 749 N N . PRO A 1 103 ? -4.300 3.531 20.009 1.00 83.75 103 PRO A N 1
ATOM 750 C CA . PRO A 1 103 ? -4.261 4.071 21.353 1.00 83.75 103 PRO A CA 1
ATOM 751 C C . PRO A 1 103 ? -5.642 4.222 21.990 1.00 83.75 103 PRO A C 1
ATOM 753 O O . PRO A 1 103 ? -5.735 4.302 23.212 1.00 83.75 103 PRO A O 1
ATOM 756 N N . LEU A 1 104 ? -6.697 4.272 21.173 1.00 83.62 104 LEU A N 1
ATOM 757 C CA . LEU A 1 104 ? -8.054 4.517 21.626 1.00 83.62 104 LEU A CA 1
ATOM 758 C C . LEU A 1 104 ? -9.004 3.474 21.039 1.00 83.62 104 LEU A C 1
ATOM 760 O O . LEU A 1 104 ? -9.389 3.565 19.876 1.00 83.62 104 LEU A O 1
ATOM 764 N N . GLU A 1 105 ? -9.408 2.517 21.864 1.00 86.38 105 GLU A N 1
ATOM 765 C CA . GLU A 1 105 ? -10.574 1.665 21.651 1.00 86.38 105 GLU A CA 1
ATOM 766 C C . GLU A 1 105 ? -11.616 1.991 22.725 1.00 86.38 105 GLU A C 1
ATOM 768 O O . GLU A 1 105 ? -11.416 1.715 23.907 1.00 86.38 105 GLU A O 1
ATOM 773 N N . LEU A 1 106 ? -12.728 2.589 22.306 1.00 89.31 106 LEU A N 1
ATOM 774 C CA . LEU A 1 106 ? -13.879 2.891 23.148 1.00 89.31 106 LEU A CA 1
ATOM 775 C C . LEU A 1 106 ? -14.878 1.747 23.037 1.00 89.31 106 LEU A C 1
ATOM 777 O O . LEU A 1 106 ? -15.441 1.529 21.967 1.00 89.31 106 LEU A O 1
ATOM 781 N N . ALA A 1 107 ? -15.102 1.032 24.132 1.00 87.50 107 ALA A N 1
ATOM 782 C CA . ALA A 1 107 ? -15.985 -0.121 24.201 1.00 87.50 107 ALA A CA 1
ATOM 783 C C . ALA A 1 107 ? -17.228 0.182 25.047 1.00 87.50 107 ALA A C 1
ATOM 785 O O . ALA A 1 107 ? -17.150 0.822 26.094 1.00 87.50 107 ALA A O 1
ATOM 786 N N . LEU A 1 108 ? -18.379 -0.310 24.592 1.00 90.25 108 LEU A N 1
ATOM 787 C CA . LEU A 1 108 ? -19.671 -0.142 25.256 1.00 90.25 108 LEU A CA 1
ATOM 788 C C . LEU A 1 108 ? -20.255 -1.524 25.565 1.00 90.25 108 LEU A C 1
ATOM 790 O O . LEU A 1 108 ? -21.032 -2.043 24.770 1.00 90.25 108 LEU A O 1
ATOM 794 N N . PRO A 1 109 ? -19.870 -2.185 26.665 1.00 85.44 109 PRO A N 1
ATOM 795 C CA . PRO A 1 109 ? -20.395 -3.509 26.979 1.00 85.44 109 PRO A CA 1
ATOM 796 C C . PRO A 1 109 ? -21.915 -3.457 27.196 1.00 85.44 109 PRO A C 1
ATOM 798 O O . PRO A 1 109 ? -22.435 -2.700 28.010 1.00 85.44 109 PRO A O 1
ATOM 801 N N . LEU A 1 110 ? -22.643 -4.295 26.463 1.00 87.62 110 LEU A N 1
ATOM 802 C CA . LEU A 1 110 ? -24.087 -4.480 26.561 1.00 87.62 110 LEU A CA 1
ATOM 803 C C . LEU A 1 110 ? -24.391 -5.905 27.029 1.00 87.62 110 LEU A C 1
ATOM 805 O O . LEU A 1 110 ? -23.608 -6.832 26.812 1.00 87.62 110 LEU A O 1
ATOM 809 N N . ARG A 1 111 ? -25.571 -6.097 27.634 1.00 80.75 111 ARG A N 1
ATOM 810 C CA . ARG A 1 111 ? -26.071 -7.417 28.074 1.00 80.75 111 ARG A CA 1
ATOM 811 C C . ARG A 1 111 ? -25.047 -8.184 28.931 1.00 80.75 111 ARG A C 1
ATOM 813 O O . ARG A 1 111 ? -24.749 -9.342 28.651 1.00 80.75 111 ARG A O 1
ATOM 820 N N . GLY A 1 112 ? -24.464 -7.515 29.928 1.00 79.81 112 GLY A N 1
ATOM 821 C CA . GLY A 1 112 ? -23.453 -8.117 30.808 1.00 79.81 112 GLY A CA 1
ATOM 822 C C . GLY A 1 112 ? -22.152 -8.511 30.096 1.00 79.81 112 GLY A C 1
ATOM 823 O O . GLY A 1 112 ? -21.490 -9.444 30.533 1.00 79.81 112 GLY A O 1
ATOM 824 N N . GLY A 1 113 ? -21.816 -7.859 28.976 1.00 78.56 113 GLY A N 1
ATOM 825 C CA . GLY A 1 113 ? -20.589 -8.103 28.205 1.00 78.56 113 GLY A CA 1
ATOM 826 C C . GLY A 1 113 ? -20.749 -9.068 27.025 1.00 78.56 113 GLY A C 1
ATOM 827 O O . GLY A 1 113 ? -19.839 -9.181 26.205 1.00 78.56 113 GLY A O 1
ATOM 828 N N . ALA A 1 114 ? -21.914 -9.709 26.867 1.00 84.12 114 ALA A N 1
ATOM 829 C CA . ALA A 1 114 ? -22.171 -10.642 25.764 1.00 84.12 114 ALA A CA 1
ATOM 830 C C . ALA A 1 114 ? -22.065 -9.984 24.377 1.00 84.12 114 ALA A C 1
ATOM 832 O O . ALA A 1 114 ? -21.715 -10.644 23.397 1.00 84.12 114 ALA A O 1
ATOM 833 N N . ILE A 1 115 ? -22.371 -8.688 24.287 1.00 86.38 115 ILE A N 1
ATOM 834 C CA . ILE A 1 115 ? -22.208 -7.891 23.073 1.00 86.38 115 ILE A CA 1
ATOM 835 C C . ILE A 1 115 ? -21.459 -6.627 23.462 1.00 86.38 115 ILE A C 1
ATOM 837 O O . ILE A 1 115 ? -21.926 -5.873 24.302 1.00 86.38 115 ILE A O 1
ATOM 841 N N . THR A 1 116 ? -20.315 -6.378 22.842 1.00 88.25 116 THR A N 1
ATOM 842 C CA . THR A 1 116 ? -19.509 -5.183 23.098 1.00 88.25 116 THR A CA 1
ATOM 843 C C . THR A 1 116 ? -19.239 -4.472 21.776 1.00 88.25 116 THR A C 1
ATOM 845 O O . THR A 1 116 ? -18.266 -4.805 21.089 1.00 88.25 116 THR A O 1
ATOM 848 N N . PRO A 1 117 ? -20.101 -3.527 21.366 1.00 89.69 117 PRO A N 1
ATOM 849 C CA . PRO A 1 117 ? -19.770 -2.571 20.324 1.00 89.69 117 PRO A CA 1
ATOM 850 C C . PRO A 1 117 ? -18.558 -1.740 20.735 1.00 89.69 117 PRO A C 1
ATOM 852 O O . PRO A 1 117 ? -18.369 -1.442 21.918 1.00 89.69 117 PRO A O 1
ATOM 855 N N . TYR A 1 118 ? -17.739 -1.372 19.758 1.00 88.31 118 TYR A N 1
ATOM 856 C CA . TYR A 1 118 ? -16.584 -0.527 19.995 1.00 88.31 118 TYR A CA 1
ATOM 857 C C . TYR A 1 118 ? -16.248 0.352 18.791 1.00 88.31 118 TYR A C 1
ATOM 859 O O . TYR A 1 118 ? -16.538 0.013 17.641 1.00 88.31 118 TYR A O 1
ATOM 867 N N . LEU A 1 119 ? -15.597 1.474 19.081 1.00 91.19 119 LEU A N 1
ATOM 868 C CA . LEU A 1 119 ? -14.931 2.336 18.113 1.00 91.19 11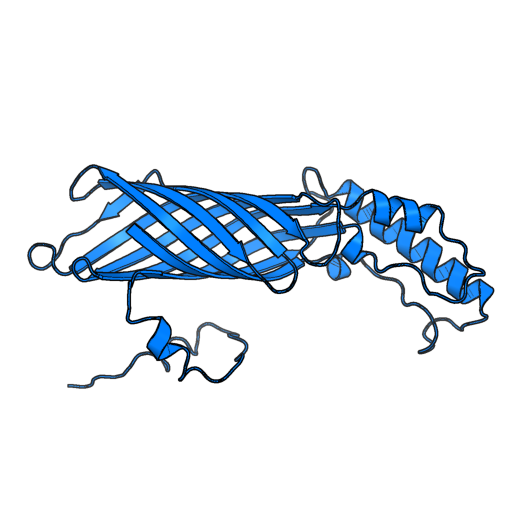9 LEU A CA 1
ATOM 869 C C . LEU A 1 119 ? -13.437 2.301 18.392 1.00 91.19 119 LEU A C 1
ATOM 871 O O . LEU A 1 119 ? -13.031 2.329 19.549 1.00 91.19 119 LEU A O 1
ATOM 875 N N . ILE A 1 120 ? -12.621 2.244 17.349 1.00 89.88 120 ILE A N 1
ATOM 876 C CA . ILE A 1 120 ? -11.169 2.209 17.475 1.00 89.88 120 ILE A CA 1
ATOM 877 C C . ILE A 1 120 ? -10.525 3.179 16.496 1.00 89.88 120 ILE A C 1
ATOM 879 O O . ILE A 1 120 ? -10.971 3.298 15.358 1.00 89.88 120 ILE A O 1
ATOM 883 N N . ALA A 1 121 ? -9.474 3.865 16.930 1.00 90.12 121 ALA A N 1
ATOM 884 C CA . ALA A 1 121 ? -8.671 4.734 16.082 1.00 90.12 121 ALA A CA 1
ATOM 885 C C . ALA A 1 121 ? -7.181 4.506 16.343 1.00 90.12 121 ALA A C 1
ATOM 887 O O . ALA A 1 121 ? -6.764 4.247 17.473 1.00 90.12 121 ALA A O 1
ATOM 888 N N . GLY A 1 122 ? -6.380 4.586 15.286 1.00 91.00 122 GLY A N 1
ATOM 889 C CA . GLY A 1 122 ? -4.948 4.343 15.348 1.00 91.00 122 GLY A CA 1
ATOM 890 C C . GLY A 1 122 ? -4.283 4.399 13.988 1.00 91.00 122 GLY A C 1
ATOM 891 O O . GLY A 1 122 ? -4.755 5.068 13.069 1.00 91.00 122 GLY A O 1
ATOM 892 N N . GLY A 1 123 ? -3.182 3.675 13.859 1.00 90.00 123 GLY A N 1
ATOM 893 C CA . GLY A 1 123 ? -2.466 3.581 12.602 1.00 90.00 123 GLY A CA 1
ATOM 894 C C . GLY A 1 123 ? -1.615 2.331 12.496 1.00 90.00 123 GLY A C 1
ATOM 895 O O . GLY A 1 123 ? -1.416 1.597 13.466 1.00 90.00 123 GLY A O 1
ATOM 896 N N . THR A 1 124 ? -1.126 2.082 11.289 1.00 89.56 124 THR A N 1
ATOM 897 C CA . THR A 1 124 ? -0.277 0.937 10.983 1.00 89.56 124 THR A CA 1
ATOM 898 C C . THR A 1 124 ? 0.938 1.359 10.183 1.00 89.56 124 THR A C 1
ATOM 900 O O . THR A 1 124 ? 0.826 2.202 9.295 1.00 89.56 124 THR A O 1
ATOM 903 N N . LEU A 1 125 ? 2.067 0.720 10.467 1.00 89.94 125 LEU A N 1
ATOM 904 C CA . LEU A 1 125 ? 3.289 0.796 9.678 1.00 89.94 125 LEU A CA 1
ATOM 905 C C . LEU A 1 125 ? 3.603 -0.604 9.158 1.00 89.94 125 LEU A C 1
ATOM 907 O O . LEU A 1 125 ? 3.660 -1.550 9.947 1.00 89.94 125 LEU A O 1
ATOM 911 N N . ARG A 1 126 ? 3.798 -0.749 7.847 1.00 88.81 126 ARG A N 1
ATOM 912 C CA . ARG A 1 126 ? 4.147 -2.026 7.217 1.00 88.81 126 ARG A CA 1
ATOM 913 C C . ARG A 1 126 ? 5.298 -1.855 6.243 1.00 88.81 126 ARG A C 1
ATOM 915 O O . ARG A 1 126 ? 5.324 -0.906 5.471 1.00 88.81 126 ARG A O 1
ATOM 922 N N . TRP A 1 127 ? 6.206 -2.813 6.249 1.00 87.31 127 TRP A N 1
ATOM 923 C CA . TRP A 1 127 ? 7.134 -3.044 5.159 1.00 87.31 127 TRP A CA 1
ATOM 924 C C . TRP A 1 127 ? 6.439 -3.847 4.073 1.00 87.31 127 TRP A C 1
ATOM 926 O O . TRP A 1 127 ? 5.748 -4.825 4.365 1.00 87.31 127 TRP A O 1
ATOM 936 N N . LEU A 1 128 ? 6.626 -3.422 2.832 1.00 85.25 128 LEU A N 1
ATOM 937 C CA . LEU A 1 128 ? 6.127 -4.091 1.641 1.00 85.25 128 LEU A CA 1
ATOM 938 C C . LEU A 1 128 ? 7.286 -4.784 0.931 1.00 85.25 128 LEU A C 1
ATOM 940 O O . LEU A 1 128 ? 8.371 -4.226 0.835 1.00 85.25 128 LEU A O 1
ATOM 944 N N . GLY A 1 129 ? 7.053 -5.976 0.406 1.00 81.31 129 GLY A N 1
ATOM 945 C CA . GLY A 1 129 ? 7.967 -6.650 -0.511 1.00 81.31 129 GLY A CA 1
ATOM 946 C C . GLY A 1 129 ? 7.179 -7.214 -1.679 1.00 81.31 129 GLY A C 1
ATOM 947 O O . GLY A 1 129 ? 6.034 -7.644 -1.499 1.00 81.31 129 GLY A O 1
ATOM 948 N N . ARG A 1 130 ? 7.763 -7.216 -2.875 1.00 75.62 130 ARG A N 1
ATOM 949 C CA . ARG A 1 130 ? 7.144 -7.894 -4.012 1.00 75.62 130 ARG A CA 1
ATOM 950 C C . ARG A 1 130 ? 7.349 -9.395 -3.944 1.00 75.62 130 ARG A C 1
ATOM 952 O O . ARG A 1 130 ? 8.327 -9.899 -3.402 1.00 75.62 130 ARG A O 1
ATOM 959 N N . SER A 1 131 ? 6.357 -10.111 -4.453 1.00 71.50 131 SER A N 1
ATOM 960 C CA . SER A 1 131 ? 6.374 -11.573 -4.545 1.00 71.50 131 SER A CA 1
ATOM 961 C C . SER A 1 131 ? 6.931 -12.072 -5.874 1.00 71.50 131 SER A C 1
ATOM 963 O O . SER A 1 131 ? 7.246 -13.254 -5.975 1.00 71.50 131 SER A O 1
ATOM 965 N N . ASP A 1 132 ? 6.996 -11.200 -6.878 1.00 69.19 132 ASP A N 1
ATOM 966 C CA . ASP A 1 132 ? 7.332 -11.487 -8.272 1.00 69.19 132 ASP A CA 1
ATOM 967 C C . ASP A 1 132 ? 8.728 -10.988 -8.685 1.00 69.19 132 ASP A C 1
ATOM 969 O O . ASP A 1 132 ? 9.126 -11.169 -9.837 1.00 69.19 132 ASP A O 1
ATOM 973 N N . SER A 1 133 ? 9.482 -10.396 -7.759 1.00 64.12 133 SER A N 1
ATOM 974 C CA . SER A 1 133 ? 10.821 -9.856 -8.003 1.00 64.12 133 SER A CA 1
ATOM 975 C C . SER A 1 133 ? 11.690 -9.890 -6.744 1.00 64.12 133 SER A C 1
ATOM 977 O O . SER A 1 133 ? 11.240 -9.589 -5.637 1.00 64.12 133 SER A O 1
ATOM 979 N N . ASP A 1 134 ? 12.960 -10.253 -6.929 1.00 59.41 134 ASP A N 1
ATOM 980 C CA . ASP A 1 134 ? 13.965 -10.257 -5.868 1.00 59.41 134 ASP A CA 1
ATOM 981 C C . ASP A 1 134 ? 14.554 -8.849 -5.664 1.00 59.41 134 ASP A C 1
ATOM 983 O O . ASP A 1 134 ? 14.778 -8.107 -6.624 1.00 59.41 134 ASP A O 1
ATOM 987 N N . GLY A 1 135 ? 14.857 -8.498 -4.408 1.00 55.41 135 GLY A N 1
ATOM 988 C CA . GLY A 1 135 ? 15.623 -7.292 -4.050 1.00 55.41 135 GLY A CA 1
ATOM 989 C C . GLY A 1 135 ? 14.817 -6.090 -3.551 1.00 55.41 135 GLY A C 1
ATOM 990 O O . GLY A 1 135 ? 15.373 -5.004 -3.405 1.00 55.41 135 GLY A O 1
ATOM 991 N N . GLU A 1 136 ? 13.529 -6.260 -3.262 1.00 65.12 136 GLU A N 1
ATOM 992 C CA . GLU A 1 136 ? 12.622 -5.135 -3.040 1.00 65.12 136 GLU A CA 1
ATOM 993 C C . GLU A 1 136 ? 12.199 -4.940 -1.588 1.00 65.12 136 GLU A C 1
ATOM 995 O O . GLU A 1 136 ? 11.817 -5.884 -0.895 1.00 65.12 136 GLU A O 1
ATOM 1000 N N . SER A 1 137 ? 12.195 -3.685 -1.136 1.00 67.00 137 SER A N 1
ATOM 1001 C CA . SER A 1 137 ? 11.508 -3.302 0.094 1.00 67.00 137 SER A CA 1
ATOM 1002 C C . SER A 1 137 ? 10.903 -1.905 -0.021 1.00 67.00 137 SER A C 1
ATOM 1004 O O . SER A 1 137 ? 11.516 -0.957 -0.502 1.00 67.00 137 SER A O 1
ATOM 1006 N N . GLY A 1 138 ? 9.648 -1.821 0.392 1.00 76.00 138 GLY A N 1
ATOM 1007 C CA . GLY A 1 138 ? 8.796 -0.651 0.381 1.00 76.00 138 GLY A CA 1
ATOM 1008 C C . GLY A 1 138 ? 8.201 -0.384 1.758 1.00 76.00 138 GLY A C 1
ATOM 1009 O O . GLY A 1 138 ? 8.376 -1.175 2.687 1.00 76.00 138 GLY A O 1
ATOM 1010 N N . GLY A 1 139 ? 7.473 0.717 1.899 1.00 80.31 139 GLY A N 1
ATOM 1011 C CA . GLY A 1 139 ? 6.804 1.094 3.144 1.00 80.31 139 GLY A CA 1
ATOM 1012 C C . GLY A 1 139 ? 5.335 1.407 2.909 1.00 80.31 139 GLY A C 1
ATOM 1013 O O . GLY A 1 139 ? 4.973 1.828 1.817 1.00 80.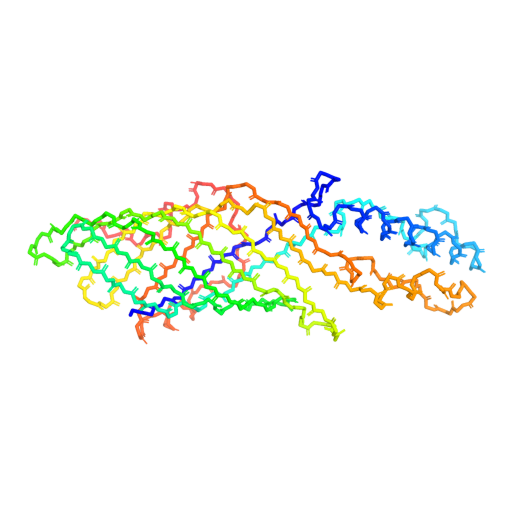31 139 GLY A O 1
ATOM 1014 N N . LEU A 1 140 ? 4.502 1.203 3.928 1.00 83.25 140 LEU A N 1
ATOM 1015 C CA . LEU A 1 140 ? 3.090 1.564 3.956 1.00 83.25 140 LEU A CA 1
ATOM 1016 C C . LEU A 1 140 ? 2.731 2.145 5.323 1.00 83.25 140 LEU A C 1
ATOM 1018 O O . LEU A 1 140 ? 2.910 1.483 6.348 1.00 83.25 140 LEU A O 1
ATOM 1022 N N . VAL A 1 141 ? 2.192 3.361 5.330 1.00 83.88 141 VAL A N 1
ATOM 1023 C CA . VAL A 1 141 ? 1.674 4.036 6.523 1.00 83.88 141 VAL A CA 1
ATOM 1024 C C . VAL A 1 141 ? 0.184 4.282 6.352 1.00 83.88 141 VAL A C 1
ATOM 1026 O O . VAL A 1 141 ? -0.250 4.887 5.371 1.00 83.88 141 VAL A O 1
ATOM 1029 N N . THR A 1 142 ? -0.595 3.857 7.342 1.00 84.31 142 THR A N 1
ATOM 1030 C CA . THR A 1 142 ? -2.055 3.983 7.330 1.00 84.31 142 THR A CA 1
ATOM 1031 C C . THR A 1 142 ? -2.528 4.615 8.627 1.00 84.31 142 THR A C 1
ATOM 1033 O O . THR A 1 142 ? -2.154 4.154 9.703 1.00 84.31 142 THR A O 1
ATOM 1036 N N . LEU A 1 143 ? -3.388 5.626 8.544 1.00 86.00 143 LEU A N 1
ATOM 1037 C CA . LEU A 1 143 ? -4.247 6.041 9.651 1.00 86.00 143 LEU A CA 1
ATOM 1038 C C . LEU A 1 143 ? -5.585 5.330 9.517 1.00 86.00 143 LEU A C 1
ATOM 1040 O O . LEU A 1 143 ? -6.145 5.252 8.428 1.00 86.00 143 LEU A O 1
ATOM 1044 N N . ARG A 1 144 ? -6.097 4.793 10.616 1.00 86.12 144 ARG A N 1
ATOM 1045 C CA . ARG A 1 144 ? -7.243 3.891 10.608 1.00 86.12 144 ARG A CA 1
ATOM 1046 C C . ARG A 1 144 ? -8.225 4.265 11.701 1.00 86.12 144 ARG A C 1
ATOM 1048 O O . ARG A 1 144 ? -7.841 4.410 12.858 1.00 86.12 144 ARG A O 1
ATOM 1055 N N . ALA A 1 145 ? -9.498 4.332 11.340 1.00 86.12 145 ALA A N 1
ATOM 1056 C CA . ALA A 1 145 ? -10.610 4.348 12.278 1.00 86.12 145 ALA A CA 1
ATOM 1057 C C . ALA A 1 145 ? -11.546 3.188 11.946 1.00 86.12 145 ALA A C 1
ATOM 1059 O O . ALA A 1 145 ? -11.781 2.906 10.778 1.00 86.12 145 ALA A O 1
ATOM 1060 N N . ALA A 1 146 ? -12.083 2.494 12.939 1.00 86.12 14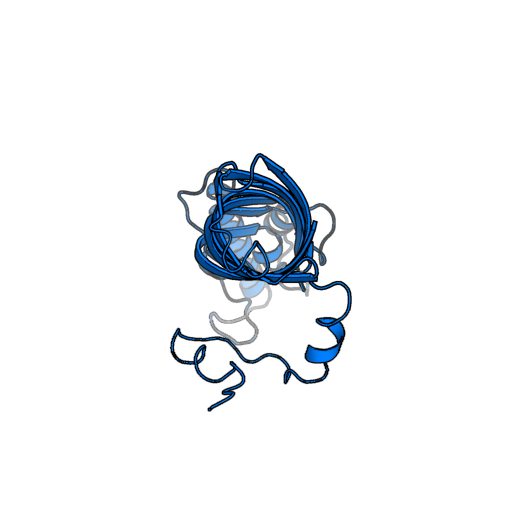6 ALA A N 1
ATOM 1061 C CA . ALA A 1 146 ? -12.996 1.391 12.700 1.00 86.12 146 ALA A CA 1
ATOM 1062 C C . ALA A 1 146 ? -14.103 1.327 13.745 1.00 86.12 146 ALA A C 1
ATOM 1064 O O . ALA A 1 146 ? -13.930 1.723 14.897 1.00 86.12 146 ALA A O 1
ATOM 1065 N N . ALA A 1 147 ? -15.240 0.791 13.323 1.00 86.12 147 ALA A N 1
ATOM 1066 C CA . ALA A 1 147 ? -16.343 0.433 14.191 1.00 86.12 147 ALA A CA 1
ATOM 1067 C C . ALA A 1 147 ? -16.523 -1.078 14.141 1.00 86.12 147 ALA A C 1
ATOM 1069 O O . ALA A 1 147 ? -16.483 -1.696 13.073 1.00 86.12 147 ALA A O 1
ATOM 1070 N N . GLY A 1 148 ? -16.717 -1.688 15.299 1.00 86.50 148 GLY A N 1
ATOM 1071 C CA . GLY A 1 148 ? -16.900 -3.121 15.378 1.00 86.50 148 GLY A CA 1
ATOM 1072 C C . GLY A 1 148 ? -17.828 -3.534 16.493 1.00 86.50 148 GLY A C 1
ATOM 1073 O O . GLY A 1 148 ? -18.304 -2.739 17.301 1.00 86.50 148 GLY A O 1
ATOM 1074 N N . THR A 1 149 ? -18.125 -4.820 16.515 1.00 85.81 149 THR A N 1
ATOM 1075 C CA . THR A 1 149 ? -18.861 -5.448 17.602 1.00 85.81 149 THR A CA 1
ATOM 1076 C C . THR A 1 149 ? -18.215 -6.779 17.919 1.00 85.81 149 THR A C 1
ATOM 1078 O O . THR A 1 149 ? -17.981 -7.608 17.036 1.00 85.81 149 THR A O 1
ATOM 1081 N N . ARG A 1 150 ? -17.918 -6.971 19.202 1.00 83.69 150 ARG A N 1
ATOM 1082 C CA . ARG A 1 150 ? -17.518 -8.251 19.775 1.00 83.69 150 ARG A CA 1
ATOM 1083 C C . ARG A 1 150 ? -18.759 -8.962 20.301 1.00 83.69 150 ARG A C 1
ATOM 1085 O O . ARG A 1 150 ? -19.560 -8.351 21.001 1.00 83.69 150 ARG A O 1
ATOM 1092 N N . ILE A 1 151 ? -18.924 -10.230 19.945 1.00 82.94 151 ILE A N 1
ATOM 1093 C CA . ILE A 1 151 ? -20.031 -11.083 20.382 1.00 82.94 151 ILE A CA 1
ATOM 1094 C C . ILE A 1 151 ? -19.427 -12.286 21.109 1.00 82.94 151 ILE A C 1
ATOM 1096 O O . ILE A 1 151 ? -18.824 -13.164 20.482 1.00 82.94 151 ILE A O 1
ATOM 1100 N N . GLY A 1 152 ? -19.556 -12.286 22.437 1.00 76.94 152 GLY A N 1
ATOM 1101 C CA . GLY A 1 152 ? -18.813 -13.176 23.332 1.00 76.94 152 GLY A CA 1
ATOM 1102 C C . GLY A 1 152 ? -17.297 -13.100 23.106 1.00 76.94 152 GLY A C 1
ATOM 1103 O O . GLY A 1 152 ? -16.771 -12.074 22.677 1.00 76.94 152 GLY A O 1
ATOM 1104 N N . ASP A 1 153 ? -16.604 -14.218 23.320 1.00 71.00 153 ASP A N 1
ATOM 1105 C CA . ASP A 1 153 ? -15.139 -14.299 23.186 1.00 71.00 153 ASP A CA 1
ATOM 1106 C C . ASP A 1 153 ? -14.669 -14.838 21.825 1.00 71.00 153 ASP A C 1
ATOM 1108 O O . ASP A 1 153 ? -13.474 -15.004 21.577 1.00 71.00 153 ASP A O 1
ATOM 1112 N N . HIS A 1 154 ? -15.605 -15.149 20.926 1.00 69.06 154 HIS A N 1
ATOM 1113 C CA . HIS A 1 154 ? -15.320 -15.962 19.739 1.00 69.06 154 HIS A CA 1
ATOM 1114 C C . HIS A 1 154 ? -15.510 -15.241 18.417 1.00 69.06 154 HIS A C 1
ATOM 1116 O O . HIS A 1 154 ? -15.015 -15.730 17.397 1.00 69.06 154 HIS A O 1
ATOM 1122 N N . MET A 1 155 ? -16.265 -14.141 18.418 1.00 73.31 155 MET A N 1
ATOM 1123 C CA . MET A 1 155 ? -16.613 -13.439 17.198 1.00 73.31 155 MET A CA 1
ATOM 1124 C C . MET A 1 155 ? -16.404 -11.943 17.337 1.00 73.31 155 MET A C 1
ATOM 1126 O O . MET A 1 155 ? -16.929 -11.295 18.241 1.00 73.31 155 MET A O 1
ATOM 1130 N N . VAL A 1 156 ? -15.666 -11.392 16.385 1.00 80.12 156 VAL A N 1
ATOM 1131 C CA . VAL A 1 156 ? -15.575 -9.951 16.175 1.00 80.12 156 VAL A CA 1
ATOM 1132 C C . VAL A 1 156 ? -15.870 -9.671 14.720 1.00 80.12 156 VAL A C 1
ATOM 1134 O O . VAL A 1 156 ? -15.375 -10.383 13.851 1.00 80.12 156 VAL A O 1
ATOM 1137 N N . VAL A 1 157 ? -16.659 -8.634 14.476 1.00 81.06 157 VAL A N 1
ATOM 1138 C CA . VAL A 1 157 ? -16.863 -8.051 13.153 1.00 81.06 157 VAL A CA 1
ATOM 1139 C C . VAL A 1 157 ? -16.466 -6.590 13.239 1.00 81.06 157 VAL A C 1
ATOM 1141 O O . VAL A 1 157 ? -16.902 -5.890 14.150 1.00 81.06 157 VAL A O 1
ATOM 1144 N N . GLU A 1 158 ? -15.616 -6.141 12.325 1.00 81.81 158 GLU A N 1
ATOM 1145 C CA . GLU A 1 158 ? -15.123 -4.768 12.280 1.00 81.81 158 GLU A CA 1
ATOM 1146 C C . GLU A 1 158 ? -15.105 -4.275 10.846 1.00 81.81 158 GLU A C 1
ATOM 1148 O O . GLU A 1 158 ? -14.619 -4.964 9.945 1.00 81.81 158 GLU A O 1
ATOM 1153 N N . LEU A 1 159 ? -15.619 -3.064 10.686 1.00 80.94 159 LEU A N 1
ATOM 1154 C CA . LEU A 1 159 ? -15.552 -2.292 9.467 1.00 80.94 159 LEU A CA 1
ATOM 1155 C C . LEU A 1 159 ? -14.643 -1.097 9.736 1.00 80.94 159 LEU A C 1
ATOM 1157 O O . LEU A 1 159 ? -14.914 -0.297 10.635 1.00 80.94 159 LEU A O 1
ATOM 1161 N N . GLY A 1 160 ? -13.548 -1.014 8.992 1.00 78.69 160 GLY A N 1
ATOM 1162 C CA . GLY A 1 160 ? -12.582 0.071 9.108 1.00 78.69 160 GLY A CA 1
ATOM 1163 C C . GLY A 1 160 ? -12.630 1.001 7.914 1.00 78.69 160 GLY A C 1
ATOM 1164 O O . GLY A 1 160 ? -12.940 0.567 6.808 1.00 78.69 160 GLY A O 1
ATOM 1165 N N . VAL A 1 161 ? -12.298 2.264 8.161 1.00 76.75 161 VAL A N 1
ATOM 1166 C CA . VAL A 1 161 ? -11.869 3.212 7.145 1.00 76.75 161 VAL A CA 1
ATOM 1167 C C . VAL A 1 161 ? -10.390 3.530 7.351 1.00 76.75 161 VAL A C 1
ATOM 1169 O O . VAL A 1 161 ? -9.984 3.965 8.432 1.00 76.75 161 VAL A O 1
ATOM 1172 N N . GLY A 1 162 ? -9.595 3.302 6.309 1.00 74.19 162 GLY A N 1
ATOM 1173 C CA . GLY A 1 162 ? -8.172 3.625 6.258 1.00 74.19 162 GLY A CA 1
ATOM 1174 C C . GLY A 1 162 ? -7.877 4.822 5.355 1.00 74.19 162 GLY A C 1
ATOM 1175 O O . GLY A 1 162 ? -8.453 4.957 4.274 1.00 74.19 162 GLY A O 1
ATOM 1176 N N . LEU A 1 163 ? -6.955 5.670 5.795 1.00 75.06 163 LEU A N 1
ATOM 1177 C CA . LEU A 1 163 ? -6.263 6.674 4.997 1.00 75.06 163 LEU A CA 1
ATOM 1178 C C . LEU A 1 163 ? -4.808 6.223 4.851 1.00 75.06 163 LEU A C 1
ATOM 1180 O O . LEU A 1 163 ? -4.087 6.138 5.845 1.00 75.06 163 LEU A O 1
ATOM 1184 N N . TYR A 1 164 ? -4.382 5.930 3.628 1.00 73.00 164 TYR A N 1
ATOM 1185 C CA . TYR A 1 164 ? -2.997 5.593 3.320 1.00 73.00 164 TYR A CA 1
ATOM 1186 C C . TYR A 1 164 ? -2.254 6.873 3.024 1.00 73.00 164 TYR A C 1
ATOM 1188 O O . TYR A 1 164 ? -2.508 7.529 2.016 1.00 73.00 164 TYR A O 1
ATOM 1196 N N . LEU A 1 165 ? -1.368 7.223 3.948 1.00 63.94 165 LEU A N 1
ATOM 1197 C CA . LEU A 1 165 ? -0.604 8.454 3.867 1.00 63.94 165 LEU A CA 1
ATOM 1198 C C . LEU A 1 165 ? 0.586 8.312 2.935 1.00 63.94 165 LEU A C 1
ATOM 1200 O O . LEU A 1 165 ? 0.953 9.288 2.311 1.00 63.94 165 LEU A O 1
ATOM 1204 N N . LEU A 1 166 ? 1.209 7.133 2.888 1.00 65.44 166 LEU A N 1
ATOM 1205 C CA . LEU A 1 166 ? 2.388 6.853 2.072 1.00 65.44 166 LEU A CA 1
ATOM 1206 C C . LEU A 1 166 ? 2.456 5.351 1.818 1.00 65.44 166 LEU A C 1
ATOM 1208 O O . LEU A 1 166 ? 2.344 4.573 2.769 1.00 65.44 166 LEU A O 1
ATOM 1212 N N . GLY A 1 167 ? 2.656 4.940 0.569 1.00 66.75 167 GLY A N 1
ATOM 1213 C CA . GLY A 1 167 ? 2.773 3.535 0.211 1.00 66.75 167 GLY A CA 1
ATOM 1214 C C . GLY A 1 167 ? 3.561 3.324 -1.074 1.00 66.75 167 GLY A C 1
ATOM 1215 O O . GLY A 1 167 ? 3.340 4.029 -2.049 1.00 66.75 167 GLY A O 1
ATOM 1216 N N . GLY A 1 168 ? 4.452 2.340 -1.129 1.00 72.69 168 GLY A N 1
ATOM 1217 C CA . GLY A 1 168 ? 5.044 1.944 -2.406 1.00 72.69 168 GLY A CA 1
ATOM 1218 C C . GLY A 1 168 ? 6.257 1.048 -2.282 1.00 72.69 168 GLY A C 1
ATOM 1219 O O . GLY A 1 168 ? 6.803 0.875 -1.194 1.00 72.69 168 GLY A O 1
ATOM 1220 N N . VAL A 1 169 ? 6.648 0.478 -3.414 1.00 73.25 169 VAL A N 1
ATOM 1221 C CA . VAL A 1 169 ? 7.791 -0.409 -3.590 1.00 73.25 169 VAL A CA 1
ATOM 1222 C C . VAL A 1 169 ? 8.682 0.150 -4.697 1.00 73.25 169 VAL A C 1
ATOM 1224 O O . VAL A 1 169 ? 8.194 0.667 -5.704 1.00 73.25 169 VAL A O 1
ATOM 1227 N N . TYR A 1 170 ? 9.992 0.063 -4.480 1.00 76.25 170 TYR A N 1
ATOM 1228 C CA . TYR A 1 170 ? 11.017 0.587 -5.373 1.00 76.25 170 TYR A CA 1
ATOM 1229 C C . TYR A 1 170 ? 12.078 -0.481 -5.652 1.00 76.25 170 TYR A C 1
ATOM 1231 O O . TYR A 1 170 ? 12.578 -1.122 -4.725 1.00 76.25 170 TYR A O 1
ATOM 1239 N N . ASN A 1 171 ? 12.444 -0.633 -6.924 1.00 79.38 171 ASN A N 1
ATOM 1240 C CA . ASN A 1 171 ? 13.474 -1.543 -7.405 1.00 79.38 171 ASN A CA 1
ATOM 1241 C C . ASN A 1 171 ? 14.493 -0.794 -8.276 1.00 79.38 171 ASN A C 1
ATOM 1243 O O . ASN A 1 171 ? 14.285 -0.534 -9.466 1.00 79.38 171 ASN A O 1
ATOM 1247 N N . SER A 1 172 ? 15.643 -0.483 -7.678 1.00 74.69 172 SER A N 1
ATOM 1248 C CA . SER A 1 172 ? 16.733 0.229 -8.349 1.00 74.69 172 SER A CA 1
ATOM 1249 C C . SER A 1 172 ? 17.406 -0.588 -9.452 1.00 74.69 172 SER A C 1
ATOM 1251 O O . SER A 1 172 ? 17.867 -0.004 -10.431 1.00 74.69 172 SER A O 1
ATOM 1253 N N . ALA A 1 173 ? 17.462 -1.918 -9.332 1.00 79.12 173 ALA A N 1
ATOM 1254 C CA . ALA A 1 173 ? 18.102 -2.775 -10.327 1.00 79.12 173 ALA A CA 1
ATOM 1255 C C . ALA A 1 173 ? 17.304 -2.788 -11.638 1.00 79.12 173 ALA A C 1
ATOM 1257 O O . ALA A 1 173 ? 17.877 -2.669 -12.723 1.00 79.12 173 ALA A O 1
ATOM 1258 N N . VAL A 1 174 ? 15.972 -2.851 -11.542 1.00 78.06 174 VAL A N 1
ATOM 1259 C CA . VAL A 1 174 ? 15.091 -2.746 -12.711 1.00 78.06 174 VAL A CA 1
ATOM 1260 C C . VAL A 1 174 ? 15.206 -1.358 -13.338 1.00 78.06 174 VAL A C 1
ATOM 1262 O O . VAL A 1 174 ? 15.373 -1.262 -14.555 1.00 78.06 174 VAL A O 1
ATOM 1265 N N . LEU A 1 175 ? 15.222 -0.289 -12.535 1.00 76.94 175 LEU A N 1
ATOM 1266 C CA . LEU A 1 175 ? 15.395 1.068 -13.058 1.00 76.94 175 LEU A CA 1
ATOM 1267 C C . LEU A 1 175 ? 16.737 1.246 -13.795 1.00 76.94 175 LEU A C 1
ATOM 1269 O O . LEU A 1 175 ? 16.779 1.811 -14.887 1.00 76.94 175 LEU A O 1
ATOM 1273 N N . GLN A 1 176 ? 17.831 0.709 -13.246 1.00 80.06 176 GLN A N 1
ATOM 1274 C CA . GLN A 1 176 ? 19.145 0.713 -13.901 1.00 80.06 176 GLN A CA 1
ATOM 1275 C C . GLN A 1 176 ? 19.158 -0.113 -15.195 1.00 80.06 176 GLN A C 1
ATOM 1277 O O . GLN A 1 176 ? 19.804 0.268 -16.168 1.00 80.06 176 GLN A O 1
ATOM 1282 N N . SER A 1 177 ? 18.418 -1.223 -15.244 1.00 79.81 177 SER A N 1
ATOM 1283 C CA . SER A 1 177 ? 18.312 -2.026 -16.467 1.00 79.81 177 SER A CA 1
ATOM 1284 C C . SER A 1 177 ? 17.589 -1.290 -17.602 1.00 79.81 177 SER A C 1
ATOM 1286 O O . SER A 1 177 ? 17.912 -1.504 -18.767 1.00 79.81 177 SER A O 1
ATOM 1288 N N . MET A 1 178 ? 16.655 -0.388 -17.276 1.00 80.69 178 MET A N 1
ATOM 1289 C CA . MET A 1 178 ? 15.971 0.458 -18.261 1.00 80.69 178 MET A CA 1
ATOM 1290 C C . MET A 1 178 ? 16.894 1.547 -18.806 1.00 80.69 178 MET A C 1
ATOM 1292 O O . MET A 1 178 ? 16.884 1.811 -20.006 1.00 80.69 178 MET A O 1
ATOM 1296 N N . SER A 1 179 ? 17.710 2.171 -17.950 1.00 76.81 179 SER A N 1
ATOM 1297 C CA . SER A 1 179 ? 18.648 3.214 -18.385 1.00 76.81 179 SER A CA 1
ATOM 1298 C C . SER A 1 179 ? 19.807 2.658 -19.220 1.00 76.81 179 SER A C 1
ATOM 1300 O O . SER A 1 179 ? 20.290 3.338 -20.122 1.00 76.81 179 SER A O 1
ATOM 1302 N N . GLY A 1 180 ? 20.217 1.413 -18.961 1.00 78.81 180 GLY A N 1
ATOM 1303 C CA . GLY A 1 180 ? 21.209 0.671 -19.744 1.00 78.81 180 GLY A CA 1
ATOM 1304 C C . GLY A 1 180 ? 20.631 -0.222 -20.850 1.00 78.81 180 GLY A C 1
ATOM 1305 O O . GLY A 1 180 ? 21.346 -1.090 -21.348 1.00 78.81 180 GLY A O 1
ATOM 1306 N N . TYR A 1 181 ? 19.352 -0.067 -21.203 1.00 83.12 181 TYR A N 1
ATOM 1307 C CA . TYR A 1 181 ? 18.652 -0.966 -22.122 1.00 83.12 181 TYR A CA 1
ATOM 1308 C C . TYR A 1 181 ? 19.252 -0.954 -23.542 1.00 83.12 181 TYR A C 1
ATOM 1310 O O . TYR A 1 181 ? 19.416 0.111 -24.141 1.00 83.12 181 TYR A O 1
ATOM 1318 N N . ASP A 1 182 ? 19.530 -2.141 -24.104 1.00 85.56 182 ASP A N 1
ATOM 1319 C CA . ASP A 1 182 ? 19.949 -2.301 -25.504 1.00 85.56 182 ASP A CA 1
ATOM 1320 C C . ASP A 1 182 ? 18.722 -2.417 -26.430 1.00 85.56 182 ASP A C 1
ATOM 1322 O O . ASP A 1 182 ? 18.054 -3.457 -26.452 1.00 85.56 182 ASP A O 1
ATOM 1326 N N . PRO A 1 183 ? 18.431 -1.393 -27.253 1.00 78.62 183 PRO A N 1
ATOM 1327 C CA . PRO A 1 183 ? 17.248 -1.368 -28.106 1.00 78.62 183 PRO A CA 1
ATOM 1328 C C . PRO A 1 183 ? 17.316 -2.320 -29.302 1.00 78.62 183 PRO A C 1
ATOM 1330 O O . PRO A 1 183 ? 16.316 -2.478 -29.998 1.00 78.62 183 PRO A O 1
ATOM 1333 N N . ARG A 1 184 ? 18.478 -2.925 -29.579 1.00 80.62 184 ARG A N 1
ATOM 1334 C CA . ARG A 1 184 ? 18.652 -3.892 -30.675 1.00 80.62 184 ARG A CA 1
ATOM 1335 C C . ARG A 1 184 ? 18.291 -5.319 -30.266 1.00 80.62 184 ARG A C 1
ATOM 1337 O O . ARG A 1 184 ? 18.243 -6.197 -31.125 1.00 80.62 184 ARG A O 1
ATOM 1344 N N . GLY A 1 185 ? 18.075 -5.556 -28.973 1.00 81.62 185 GLY A N 1
ATOM 1345 C CA . GLY A 1 185 ? 17.619 -6.842 -28.463 1.00 81.62 185 GLY A CA 1
ATOM 1346 C C . GLY A 1 185 ? 16.199 -7.171 -28.925 1.00 81.62 185 GLY A C 1
ATOM 1347 O O . GLY A 1 185 ? 15.398 -6.288 -29.207 1.00 81.62 185 GLY A O 1
ATOM 1348 N N . SER A 1 186 ? 15.866 -8.460 -28.966 1.00 77.69 186 SER A N 1
ATOM 1349 C CA . SER A 1 186 ? 14.544 -8.934 -29.395 1.00 77.69 186 SER A CA 1
ATOM 1350 C C . SER A 1 186 ? 13.434 -8.702 -28.363 1.00 77.69 186 SER A C 1
ATOM 1352 O O . SER A 1 186 ? 12.255 -8.722 -28.715 1.00 77.69 186 SER A O 1
ATOM 1354 N N . ALA A 1 187 ? 13.791 -8.493 -27.093 1.00 82.00 187 ALA A N 1
ATOM 1355 C CA . ALA A 1 187 ? 12.837 -8.300 -26.008 1.00 82.00 187 ALA A CA 1
ATOM 1356 C C . ALA A 1 187 ? 12.512 -6.810 -25.808 1.00 82.00 187 ALA A C 1
ATOM 1358 O O . ALA A 1 187 ? 13.443 -6.001 -25.794 1.00 82.00 187 ALA A O 1
ATOM 1359 N N . PRO A 1 188 ? 11.235 -6.437 -25.600 1.00 81.06 188 PRO A N 1
ATOM 1360 C CA . PRO A 1 188 ? 10.859 -5.072 -25.237 1.00 81.06 188 PRO A CA 1
ATOM 1361 C C . PRO A 1 188 ? 11.459 -4.674 -23.875 1.00 81.06 188 PRO A C 1
ATOM 1363 O O . PRO A 1 188 ? 11.870 -5.549 -23.102 1.00 81.06 188 PRO A O 1
ATOM 1366 N N . PRO A 1 189 ? 11.510 -3.369 -23.552 1.00 80.00 189 PRO A N 1
ATOM 1367 C CA . PRO A 1 189 ? 11.989 -2.921 -22.252 1.00 80.00 189 PRO A CA 1
ATOM 1368 C C . PRO A 1 189 ? 11.150 -3.519 -21.112 1.00 80.00 189 PRO A C 1
ATOM 1370 O O . PRO A 1 189 ? 9.942 -3.734 -21.281 1.00 80.00 189 PRO A O 1
ATOM 1373 N N . PRO A 1 190 ? 11.764 -3.789 -19.944 1.00 78.94 190 PRO A N 1
ATOM 1374 C CA . PRO A 1 190 ? 11.029 -4.286 -18.790 1.00 78.94 190 PRO A CA 1
ATOM 1375 C C . PRO A 1 190 ? 9.923 -3.290 -18.394 1.00 78.94 190 PRO A C 1
ATOM 1377 O O . PRO A 1 190 ? 10.141 -2.084 -18.502 1.00 78.94 190 PRO A O 1
ATOM 1380 N N . PRO A 1 191 ? 8.745 -3.759 -17.942 1.00 76.31 191 PRO A N 1
ATOM 1381 C CA . PRO A 1 191 ? 7.655 -2.887 -17.502 1.00 76.31 191 PRO A CA 1
ATOM 1382 C C . PRO A 1 191 ? 8.065 -1.954 -16.352 1.00 76.31 191 PRO A C 1
ATOM 1384 O O . PRO A 1 191 ? 8.728 -2.385 -15.407 1.00 76.31 191 PRO A O 1
ATOM 1387 N N . ALA A 1 192 ? 7.678 -0.678 -16.423 1.00 72.00 192 ALA A N 1
ATOM 1388 C CA . ALA A 1 192 ? 8.059 0.336 -15.434 1.00 72.00 192 ALA A CA 1
ATOM 1389 C C . ALA A 1 192 ? 7.428 0.137 -14.054 1.00 72.00 192 ALA A C 1
ATOM 1391 O O . ALA A 1 192 ? 8.046 0.481 -13.047 1.00 72.00 192 ALA A O 1
ATOM 1392 N N . ASP A 1 193 ? 6.250 -0.484 -13.996 1.00 66.94 193 ASP A N 1
ATOM 1393 C CA . ASP A 1 193 ? 5.585 -0.867 -12.751 1.00 66.94 193 ASP A CA 1
ATOM 1394 C C . ASP A 1 193 ? 6.427 -1.858 -11.935 1.00 66.94 193 ASP A C 1
ATOM 1396 O O . ASP A 1 193 ? 6.213 -1.994 -10.736 1.00 66.94 193 ASP A O 1
ATOM 1400 N N . ARG A 1 194 ? 7.413 -2.535 -12.545 1.00 74.12 194 ARG A N 1
ATOM 1401 C CA . ARG A 1 194 ? 8.414 -3.363 -11.845 1.00 74.12 194 ARG A CA 1
ATOM 1402 C C . ARG A 1 194 ? 9.573 -2.566 -11.249 1.00 74.12 194 ARG A C 1
ATOM 1404 O O . ARG A 1 194 ? 10.258 -3.090 -10.381 1.00 74.12 194 ARG A O 1
ATOM 1411 N N . ALA A 1 195 ? 9.822 -1.343 -11.713 1.00 68.12 195 ALA A N 1
ATOM 1412 C CA . ALA A 1 195 ? 10.822 -0.454 -11.120 1.00 68.12 195 ALA A CA 1
ATOM 1413 C C . ALA A 1 195 ? 10.230 0.339 -9.954 1.00 68.12 195 ALA A C 1
ATOM 1415 O O . ALA A 1 195 ? 10.879 0.500 -8.923 1.00 68.12 195 ALA A O 1
ATOM 1416 N N . VAL A 1 196 ? 9.004 0.838 -10.111 1.00 70.69 196 VAL A N 1
ATOM 1417 C CA . VAL A 1 196 ? 8.322 1.653 -9.102 1.00 70.69 196 VAL A CA 1
ATOM 1418 C C . VAL A 1 196 ? 6.835 1.344 -9.146 1.00 70.69 196 VAL A C 1
ATOM 1420 O O . VAL A 1 196 ? 6.226 1.430 -10.207 1.00 70.69 196 VAL A O 1
ATOM 1423 N N . ALA A 1 197 ? 6.246 1.031 -7.994 1.00 76.62 197 ALA A N 1
ATOM 1424 C CA . ALA A 1 197 ? 4.797 0.941 -7.851 1.00 76.62 197 ALA A CA 1
ATOM 1425 C C . ALA A 1 197 ? 4.372 1.486 -6.491 1.00 76.62 197 ALA A C 1
ATOM 1427 O O . ALA A 1 197 ? 4.900 1.064 -5.463 1.00 76.62 197 ALA A O 1
ATOM 1428 N N . GLY A 1 198 ? 3.424 2.413 -6.443 1.00 72.62 198 GLY A N 1
ATOM 1429 C CA . GLY A 1 198 ? 3.064 3.040 -5.176 1.00 72.62 198 GLY A CA 1
ATOM 1430 C C . GLY A 1 198 ? 2.120 4.210 -5.326 1.00 72.62 198 GLY A C 1
ATOM 1431 O O . GLY A 1 198 ? 1.579 4.450 -6.395 1.00 72.62 198 GLY A O 1
ATOM 1432 N N . GLY A 1 199 ? 1.903 4.922 -4.232 1.00 68.12 199 GLY A N 1
ATOM 1433 C CA . GLY A 1 199 ? 0.958 6.013 -4.198 1.00 68.12 199 GLY A CA 1
ATOM 1434 C C . GLY A 1 199 ? 0.373 6.316 -2.820 1.00 68.12 199 GLY A C 1
ATOM 1435 O O . GLY A 1 199 ? 0.801 5.796 -1.788 1.00 68.12 199 GLY A O 1
ATOM 1436 N N . GLU A 1 200 ? -0.679 7.120 -2.842 1.00 62.72 200 GLU A N 1
ATOM 1437 C CA . GLU A 1 200 ? -1.525 7.465 -1.707 1.00 62.72 200 GLU A CA 1
ATOM 1438 C C . GLU A 1 200 ? -2.941 6.973 -1.985 1.00 62.72 200 GLU A C 1
ATOM 1440 O O . GLU A 1 200 ? -3.343 6.797 -3.136 1.00 62.72 200 GLU A O 1
ATOM 1445 N N . GLN A 1 201 ? -3.709 6.743 -0.922 1.00 67.44 201 GLN A N 1
ATOM 1446 C CA . GLN A 1 201 ? -5.121 6.416 -1.059 1.00 67.44 201 GLN A CA 1
ATOM 1447 C C . GLN A 1 201 ? -5.926 7.019 0.077 1.00 67.44 201 GLN A C 1
ATOM 1449 O O . GLN A 1 201 ? -5.648 6.786 1.255 1.00 67.44 201 GLN A O 1
ATOM 1454 N N . THR A 1 202 ? -6.999 7.719 -0.280 1.00 55.44 202 THR A N 1
ATOM 1455 C CA . THR A 1 202 ? -7.960 8.248 0.685 1.00 55.44 202 THR A CA 1
ATOM 1456 C C . THR A 1 202 ? -9.223 7.388 0.715 1.00 55.44 202 THR A C 1
ATOM 1458 O O . THR A 1 202 ? -9.750 7.007 -0.326 1.00 55.44 202 THR A O 1
ATOM 1461 N N . GLY A 1 203 ? -9.703 7.060 1.919 1.00 53.88 203 GLY A N 1
ATOM 1462 C CA . GLY A 1 203 ? -11.011 6.433 2.122 1.00 53.88 203 GLY A CA 1
ATOM 1463 C C . GLY A 1 203 ? -11.099 4.984 1.645 1.00 53.88 203 GLY A C 1
ATOM 1464 O O . GLY A 1 203 ? -11.685 4.688 0.608 1.00 53.88 203 GLY A O 1
ATOM 1465 N N . MET A 1 204 ? -10.578 4.059 2.444 1.00 58.19 204 MET A N 1
ATOM 1466 C CA . MET A 1 204 ? -10.663 2.631 2.156 1.00 58.19 204 MET A CA 1
ATOM 1467 C C . MET A 1 204 ? -11.535 1.895 3.154 1.00 58.19 204 MET A C 1
ATOM 1469 O O . MET A 1 204 ? -11.234 1.939 4.337 1.00 58.19 204 MET A O 1
ATOM 1473 N N . ILE A 1 205 ? -12.517 1.130 2.680 1.00 57.91 205 ILE A N 1
ATOM 1474 C CA . ILE A 1 205 ? -13.274 0.215 3.536 1.00 57.91 205 ILE A CA 1
ATOM 1475 C C . ILE A 1 205 ? -12.539 -1.122 3.640 1.00 57.91 205 ILE A C 1
ATOM 1477 O O . ILE A 1 205 ? -12.293 -1.780 2.631 1.00 57.91 205 ILE A O 1
ATOM 1481 N N . GLU A 1 206 ? -12.249 -1.547 4.863 1.00 64.06 206 GLU A N 1
ATOM 1482 C CA . GLU A 1 206 ? -11.715 -2.876 5.151 1.00 64.06 206 GLU A CA 1
ATOM 1483 C C . GLU A 1 206 ? -12.652 -3.665 6.063 1.00 64.06 206 GLU A C 1
ATOM 1485 O O . GLU A 1 206 ? -13.351 -3.107 6.916 1.00 64.06 206 GLU A O 1
ATOM 1490 N N . TYR A 1 207 ? -12.618 -4.985 5.911 1.00 64.62 207 TYR A N 1
ATOM 1491 C CA . TYR A 1 207 ? -13.390 -5.903 6.736 1.00 64.62 207 TYR A CA 1
ATOM 1492 C C . TYR A 1 207 ? -12.450 -6.812 7.513 1.00 64.62 207 TYR A C 1
ATOM 1494 O O . TYR A 1 207 ? -11.572 -7.441 6.922 1.00 64.62 207 TYR A O 1
ATOM 1502 N N . ARG A 1 208 ? -12.659 -6.929 8.829 1.00 69.25 208 ARG A N 1
ATOM 1503 C CA . ARG A 1 208 ? -11.904 -7.860 9.677 1.00 69.25 208 ARG A CA 1
ATOM 1504 C C . ARG A 1 208 ? -12.825 -8.676 10.561 1.00 69.25 208 ARG A C 1
ATOM 1506 O O . ARG A 1 208 ? -13.664 -8.114 11.266 1.00 69.25 208 ARG A O 1
ATOM 1513 N N . SER A 1 209 ? -12.577 -9.982 10.618 1.00 64.81 209 SER A N 1
ATOM 1514 C CA . SER A 1 209 ? -13.252 -10.875 11.553 1.00 64.81 209 SER A CA 1
ATOM 1515 C C . SER A 1 209 ? -12.282 -11.667 12.425 1.00 64.81 209 SER A C 1
ATOM 1517 O O . SER A 1 209 ? -11.148 -11.946 12.037 1.00 64.81 209 SER A O 1
ATOM 1519 N N . ALA A 1 210 ? -12.737 -12.025 13.621 1.00 60.62 210 ALA A N 1
ATOM 1520 C CA . ALA A 1 210 ? -12.076 -12.996 14.483 1.00 60.62 210 ALA A CA 1
ATOM 1521 C C . ALA A 1 210 ? -12.996 -14.208 14.611 1.00 60.62 210 ALA A C 1
ATOM 1523 O O . ALA A 1 210 ? -14.102 -14.057 15.117 1.00 60.62 210 ALA A O 1
ATOM 1524 N N . SER A 1 211 ? -12.576 -15.390 14.155 1.00 53.62 211 SER A N 1
ATOM 1525 C CA . SER A 1 211 ? -13.152 -16.654 14.620 1.00 53.62 211 SER A CA 1
ATOM 1526 C C . SER A 1 211 ? -12.215 -17.815 14.304 1.00 53.62 211 SER A C 1
ATOM 1528 O O . SER A 1 211 ? -11.825 -18.001 13.155 1.00 53.62 211 SER A O 1
ATOM 1530 N N . CYS A 1 212 ? -11.864 -18.604 15.322 1.00 40.25 212 CYS A N 1
ATOM 1531 C CA . CYS A 1 212 ? -10.894 -19.697 15.204 1.00 40.25 212 CYS A CA 1
ATOM 1532 C C . CYS A 1 212 ? -11.361 -20.816 14.243 1.00 40.25 212 CYS A C 1
ATOM 1534 O O . CYS A 1 212 ? -10.527 -21.528 13.697 1.00 40.25 212 CYS A O 1
ATOM 1536 N N . CYS A 1 213 ? -12.672 -20.956 13.974 1.00 38.94 213 CYS A N 1
ATOM 1537 C CA . CYS A 1 213 ? -13.192 -22.121 13.235 1.00 38.94 213 CYS A CA 1
ATOM 1538 C C . CYS A 1 213 ? -14.351 -21.865 12.244 1.00 38.94 213 CYS A C 1
ATOM 1540 O O . CYS A 1 213 ? -14.659 -22.756 11.452 1.00 38.94 213 CYS A O 1
ATOM 1542 N N . SER A 1 214 ? -15.024 -20.707 12.240 1.00 40.00 214 SER A N 1
ATOM 1543 C CA . SER A 1 214 ? -16.212 -20.496 11.380 1.00 40.00 214 SER A CA 1
ATOM 1544 C C . SER A 1 214 ? -15.908 -19.844 10.023 1.00 40.00 214 SER A C 1
ATOM 1546 O O . SER A 1 214 ? -16.653 -20.065 9.067 1.00 40.00 214 SER A O 1
ATOM 1548 N N . TYR A 1 215 ? -14.788 -19.120 9.897 1.00 42.22 215 TYR A N 1
ATOM 1549 C CA . TYR A 1 215 ? -14.425 -18.385 8.676 1.00 42.22 215 TYR A CA 1
ATOM 1550 C C . TYR A 1 215 ? -14.021 -19.308 7.512 1.00 42.22 215 TYR A C 1
ATOM 1552 O O . TYR A 1 215 ? -14.335 -19.034 6.359 1.00 42.22 215 TYR A O 1
ATOM 1560 N N . LEU A 1 216 ? -13.418 -20.469 7.797 1.00 39.25 216 LEU A N 1
ATOM 1561 C CA . LEU A 1 216 ? -13.046 -21.448 6.764 1.00 39.25 216 LEU A CA 1
ATOM 1562 C C . LEU 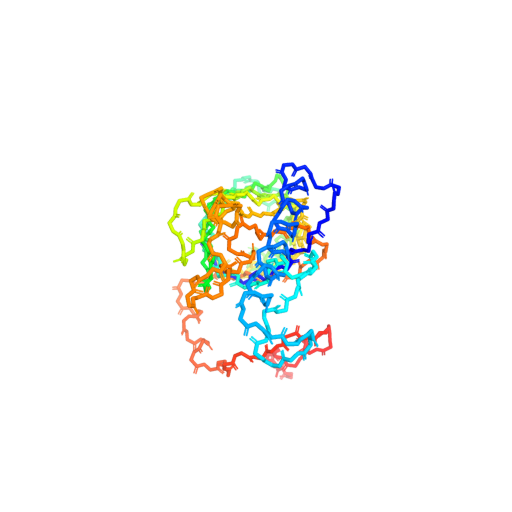A 1 216 ? -14.260 -22.136 6.110 1.00 39.25 216 LEU A C 1
ATOM 1564 O O . LEU A 1 216 ? -14.154 -22.625 4.989 1.00 39.25 216 LEU A O 1
ATOM 1568 N N . ARG A 1 217 ? -15.435 -22.160 6.763 1.00 36.84 217 ARG A N 1
ATOM 1569 C CA . ARG A 1 217 ? -16.647 -22.779 6.189 1.00 36.84 217 ARG A CA 1
ATOM 1570 C C . ARG A 1 217 ? -17.445 -21.844 5.277 1.00 36.84 217 ARG A C 1
ATOM 1572 O O . ARG A 1 217 ? -18.160 -22.349 4.414 1.00 36.84 217 ARG A O 1
ATOM 1579 N N . SER A 1 218 ? -17.347 -20.521 5.437 1.00 40.41 218 SER A N 1
ATOM 1580 C CA . SER A 1 218 ? -18.068 -19.564 4.579 1.00 40.41 218 SER A CA 1
ATOM 1581 C C . SER A 1 218 ? -17.383 -19.339 3.227 1.00 40.41 218 SER A C 1
ATOM 1583 O O . SER A 1 218 ? -18.067 -1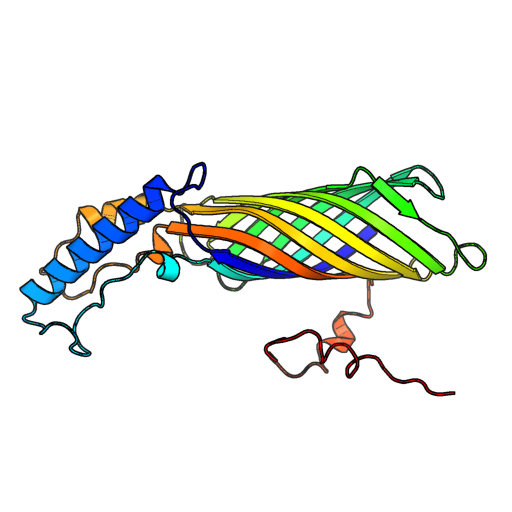9.067 2.243 1.00 40.41 218 SER A O 1
ATOM 1585 N N . TRP A 1 219 ? -16.063 -19.534 3.144 1.00 40.00 219 TRP A N 1
ATOM 1586 C CA . TRP A 1 219 ? -15.299 -19.388 1.899 1.00 40.00 219 TRP A CA 1
ATOM 1587 C C . TRP A 1 219 ? -15.631 -20.444 0.839 1.00 40.00 219 TRP A C 1
ATOM 1589 O O . TRP A 1 219 ? -15.607 -20.131 -0.344 1.00 40.00 219 TRP A O 1
ATOM 1599 N N . ASN A 1 220 ? -16.074 -21.644 1.233 1.00 36.25 220 ASN A N 1
ATOM 1600 C CA . ASN A 1 220 ? -16.584 -22.651 0.288 1.00 36.25 220 ASN A CA 1
ATOM 1601 C C . ASN A 1 220 ? -17.957 -22.294 -0.321 1.00 36.25 220 ASN A C 1
ATOM 1603 O O . ASN A 1 220 ? -18.515 -23.088 -1.075 1.00 36.25 220 ASN A O 1
ATOM 1607 N N . ARG A 1 221 ? -18.540 -21.136 0.026 1.00 37.47 221 ARG A N 1
ATOM 1608 C CA . ARG A 1 221 ? -19.848 -20.682 -0.477 1.00 37.47 221 ARG A CA 1
ATOM 1609 C C . ARG A 1 221 ? -19.852 -19.268 -1.052 1.00 37.47 221 ARG A C 1
ATOM 1611 O O . ARG A 1 221 ? -20.908 -18.822 -1.492 1.00 37.47 221 ARG A O 1
ATOM 1618 N N . LEU A 1 222 ? -18.721 -18.565 -1.062 1.00 35.19 222 LEU A N 1
ATOM 1619 C CA . LEU A 1 222 ? -18.631 -17.274 -1.738 1.00 35.19 222 LEU A CA 1
ATOM 1620 C C . LEU A 1 222 ? -18.253 -17.525 -3.203 1.00 35.19 222 LEU A C 1
ATOM 1622 O O . LEU A 1 222 ? -17.191 -18.098 -3.449 1.00 35.19 222 LEU A O 1
ATOM 1626 N N . PRO A 1 223 ? -19.097 -17.147 -4.182 1.00 30.36 223 PRO A N 1
ATOM 1627 C CA . PRO A 1 223 ? -18.693 -17.202 -5.575 1.00 30.36 223 PRO A CA 1
ATOM 1628 C C . PRO A 1 223 ? -17.466 -16.304 -5.757 1.00 30.36 223 PRO A C 1
ATOM 1630 O O . PRO A 1 223 ? -17.419 -15.164 -5.293 1.00 30.36 223 PRO A O 1
ATOM 1633 N N . SER A 1 224 ? -16.454 -16.880 -6.392 1.00 31.28 224 SER A N 1
ATOM 1634 C CA . SER A 1 224 ? -15.216 -16.253 -6.840 1.00 31.28 224 SER A CA 1
ATOM 1635 C C . SER A 1 224 ? -15.419 -14.814 -7.333 1.00 31.28 224 SER A C 1
ATOM 1637 O O . SER A 1 224 ? -16.197 -14.586 -8.253 1.00 31.28 224 SER A O 1
ATOM 1639 N N . ALA A 1 225 ? -14.672 -13.877 -6.737 1.00 35.19 225 ALA A N 1
ATOM 1640 C CA . ALA A 1 225 ? -14.358 -12.550 -7.273 1.00 35.19 225 ALA A CA 1
ATOM 1641 C C . ALA A 1 225 ? -15.544 -11.745 -7.850 1.00 35.19 225 ALA A C 1
ATOM 1643 O O . ALA A 1 225 ? -15.593 -11.461 -9.044 1.00 35.19 225 ALA A O 1
ATOM 1644 N N . ALA A 1 226 ? -16.468 -11.297 -6.997 1.00 30.81 226 ALA A N 1
ATOM 1645 C CA . ALA A 1 226 ? -17.335 -10.175 -7.348 1.00 30.81 226 ALA A CA 1
ATOM 1646 C C . ALA A 1 226 ? -16.650 -8.859 -6.948 1.00 30.81 226 ALA A C 1
ATOM 1648 O O . ALA A 1 226 ? -16.322 -8.632 -5.785 1.00 30.81 226 ALA A O 1
ATOM 1649 N N . ILE A 1 227 ? -16.405 -8.014 -7.944 1.00 33.72 227 ILE A N 1
ATOM 1650 C CA . ILE A 1 227 ? -15.966 -6.625 -7.821 1.00 33.72 227 ILE A CA 1
ATOM 1651 C C . ILE A 1 227 ? -16.985 -5.875 -6.949 1.00 33.72 227 ILE A C 1
ATOM 1653 O O . ILE A 1 227 ? -18.097 -5.597 -7.392 1.00 33.72 227 ILE A O 1
ATOM 1657 N N . TRP A 1 228 ? -16.615 -5.534 -5.714 1.00 36.84 228 TRP A N 1
ATOM 1658 C CA . TRP A 1 228 ? -17.457 -4.746 -4.810 1.00 36.84 228 TRP A CA 1
ATOM 1659 C C . TRP A 1 228 ? -17.376 -3.267 -5.202 1.00 36.84 228 TRP A C 1
ATOM 1661 O O . TRP A 1 228 ? -16.606 -2.491 -4.638 1.00 36.84 228 TRP A O 1
ATOM 1671 N N . ARG A 1 229 ? -18.143 -2.873 -6.225 1.00 31.52 229 ARG A N 1
ATOM 1672 C CA . ARG A 1 229 ? -18.376 -1.466 -6.573 1.00 31.52 229 ARG A CA 1
ATOM 1673 C C . ARG A 1 229 ? -19.674 -0.986 -5.924 1.00 31.52 229 ARG A C 1
ATOM 1675 O O . ARG A 1 229 ? -20.752 -1.487 -6.218 1.00 31.52 229 ARG A O 1
ATOM 1682 N N . SER A 1 230 ? -19.544 0.085 -5.144 1.00 32.78 230 SER A N 1
ATOM 1683 C CA . SER A 1 230 ? -20.606 0.929 -4.580 1.00 32.78 230 SER A CA 1
ATOM 1684 C C . SER A 1 230 ? -21.371 0.402 -3.355 1.00 32.78 230 SER A C 1
ATOM 1686 O O . SER A 1 230 ? -21.737 -0.763 -3.219 1.00 32.78 230 SER A O 1
ATOM 1688 N N . SER A 1 231 ? -21.637 1.349 -2.460 1.00 36.78 231 SER A N 1
ATOM 1689 C CA . SER A 1 231 ? -22.268 1.275 -1.139 1.00 36.78 231 SER A CA 1
ATOM 1690 C C . SER A 1 231 ? -23.720 0.762 -1.105 1.00 36.78 231 SER A C 1
ATOM 1692 O O . SER A 1 231 ? -24.332 0.754 -0.040 1.00 36.78 231 SER A O 1
ATOM 1694 N N . GLY A 1 232 ? -24.279 0.304 -2.231 1.00 32.34 232 GLY A N 1
ATOM 1695 C CA . GLY A 1 232 ? -25.658 -0.190 -2.330 1.00 32.34 232 GLY A CA 1
ATOM 1696 C C . GLY A 1 232 ? -25.838 -1.698 -2.110 1.00 32.34 232 GLY A C 1
ATOM 1697 O O . GLY A 1 232 ? -26.939 -2.133 -1.776 1.00 32.34 232 GLY A O 1
ATOM 1698 N N . GLU A 1 233 ? -24.790 -2.515 -2.261 1.00 33.28 233 GLU A N 1
ATOM 1699 C CA . GLU A 1 233 ? -24.920 -3.984 -2.177 1.00 33.28 233 GLU A CA 1
ATOM 1700 C C . GLU A 1 233 ? -24.667 -4.574 -0.783 1.00 33.28 233 GLU A C 1
ATOM 1702 O O . GLU A 1 233 ? -25.005 -5.732 -0.528 1.00 33.28 233 GLU A O 1
ATOM 1707 N N . ILE A 1 234 ? -24.170 -3.765 0.159 1.00 38.53 234 ILE A N 1
ATOM 1708 C CA . ILE A 1 234 ? -23.904 -4.178 1.550 1.00 38.53 234 ILE A CA 1
ATOM 1709 C C . ILE A 1 234 ? -25.186 -4.687 2.243 1.00 38.53 234 ILE A C 1
ATOM 1711 O O . ILE A 1 234 ? -25.125 -5.537 3.127 1.00 38.53 234 ILE A O 1
ATOM 1715 N N . ALA A 1 235 ? -26.366 -4.239 1.801 1.00 35.09 235 ALA A N 1
ATOM 1716 C CA . ALA A 1 235 ? -27.643 -4.646 2.381 1.00 35.09 235 ALA A CA 1
ATOM 1717 C C . ALA A 1 235 ? -28.142 -6.038 1.934 1.00 35.09 235 ALA A C 1
ATOM 1719 O O . ALA A 1 235 ? -29.057 -6.567 2.561 1.00 35.09 235 ALA A O 1
ATOM 1720 N N . LYS A 1 236 ? -27.582 -6.648 0.876 1.00 32.41 236 LYS A N 1
ATOM 1721 C CA . LYS A 1 236 ? -28.120 -7.904 0.304 1.00 32.41 236 LYS A CA 1
ATOM 1722 C C . LYS A 1 236 ? -27.428 -9.184 0.783 1.00 32.41 236 LYS A C 1
ATOM 1724 O O . LYS A 1 236 ? -27.984 -10.261 0.595 1.00 32.41 236 LYS A O 1
ATOM 1729 N N . SER A 1 237 ? -26.248 -9.095 1.400 1.00 34.91 237 SER A N 1
ATOM 1730 C CA . SER A 1 237 ? -25.473 -10.267 1.850 1.00 34.91 237 SER A CA 1
ATOM 1731 C C . SER A 1 237 ? -25.593 -10.569 3.348 1.00 34.91 237 SER A C 1
ATOM 1733 O O . SER A 1 237 ? -25.084 -11.589 3.817 1.00 34.91 237 SER A O 1
ATOM 1735 N N . LEU A 1 238 ? -26.301 -9.729 4.106 1.00 31.41 238 LEU A N 1
ATOM 1736 C CA . LEU A 1 238 ? -26.684 -10.050 5.476 1.00 31.41 238 LEU A CA 1
ATOM 1737 C C . LEU A 1 238 ? -27.805 -11.100 5.437 1.00 31.41 238 LEU A C 1
ATOM 1739 O O . LEU A 1 238 ? -28.802 -10.881 4.748 1.00 31.41 238 LEU A O 1
ATOM 1743 N N . PRO A 1 239 ? -27.697 -12.230 6.161 1.00 32.22 239 PRO A N 1
ATOM 1744 C CA . PRO A 1 239 ? -28.820 -13.143 6.293 1.00 32.22 239 PRO A CA 1
ATOM 1745 C C . PRO A 1 239 ? -29.981 -12.391 6.950 1.00 32.22 239 PRO A C 1
ATOM 1747 O O . PRO A 1 239 ? -29.956 -12.112 8.149 1.00 32.22 239 PRO A O 1
ATOM 1750 N N . SER A 1 240 ? -31.004 -12.066 6.159 1.00 35.00 240 SER A N 1
ATOM 1751 C CA . SER A 1 240 ? -32.281 -11.573 6.654 1.00 35.00 240 SER A CA 1
ATOM 1752 C C . SER A 1 240 ? -32.953 -12.705 7.425 1.00 35.00 240 SER A C 1
ATOM 1754 O O . SER A 1 240 ? -33.674 -13.530 6.862 1.00 35.00 240 SER A O 1
ATOM 1756 N N . ARG A 1 241 ? -32.708 -12.775 8.730 1.00 33.16 241 ARG A N 1
ATOM 1757 C CA . ARG A 1 241 ? -33.649 -13.439 9.627 1.00 33.16 241 ARG A CA 1
ATOM 1758 C C . ARG A 1 241 ? -34.705 -12.406 10.003 1.00 33.16 241 ARG A C 1
ATOM 1760 O O . ARG A 1 241 ? -34.513 -11.630 10.932 1.00 33.16 241 ARG A O 1
ATOM 1767 N N . GLY A 1 242 ? -35.751 -12.347 9.178 1.00 27.91 242 GLY A N 1
ATOM 1768 C CA . GLY A 1 242 ? -37.052 -11.816 9.585 1.00 27.91 242 GLY A CA 1
ATOM 1769 C C . GLY A 1 242 ? -37.744 -12.771 10.570 1.00 27.91 242 GLY A C 1
ATOM 1770 O O . GLY A 1 242 ? -37.216 -13.858 10.809 1.00 27.91 242 GLY A O 1
ATOM 1771 N N . PRO A 1 243 ? -38.902 -12.345 11.095 1.00 39.41 243 PRO A N 1
ATOM 1772 C CA . PRO A 1 243 ? -39.224 -12.189 12.519 1.00 39.41 243 PRO A CA 1
ATOM 1773 C C . PRO A 1 243 ? -39.180 -13.462 13.368 1.00 39.41 243 PRO A C 1
ATOM 1775 O O . PRO A 1 243 ? -39.518 -14.548 12.852 1.00 39.41 243 PRO A O 1
#

Radius of gyration: 22.15 Å; chains: 1; bounding box: 60×38×68 Å